Protein AF-0000000085142970 (afdb_homodimer)

Sequence (358 aa):
MVEEQNEDTRAVDLLNEDLTDVSPEEIRAAQAAVASQLETAEDRWRRAAADYDNLRKRTAREIQTVREQERQHTAKAFLPVVDGLDRALSFGVDLDEGVLGGMQAVRAQAADALRALGYPEIVIDGAEFDPQLHEAVSVVEDASVPPGSILAVTRSGFGTPERMLRPAAVVVARRPEEEMVEEQNEDTRAVDLLNEDLTDVSPEEIRAAQAAVASQLETAEDRWRRAAADYDNLRKRTAREIQTVREQERQHTAKAFLPVVDGLDRALSFGVDLDEGVLGGMQAVRAQAADALRALGYPEIVIDGAEFDPQLHEAVSVVEDASVPPGSILAVTRSGFGTPERMLRPAAVVVARRPEEE

Foldseek 3Di:
DVVVVVVLVVLVVVQVPDVPPPDPVRNVVSVVVVVVVVVVVVVVVVVVVVVVVVCVVVVVVVVVVVVLVVLLVVLLVCQVVLVVLVVVLVVCVPPDPVVNVVSVVVNVVNQVVLVVSAKHKDDQVFHFDDPLAEDEPEEDEDQVDDFRRFPDFPGIFIHDSVRGSGHTYTYTYHHPDDD/DVVVVVVLVVLVVVCVPDCPPPDPVRNVVSVVVVVVVVVVVVVVVVVVVVVVVVCVVVVVVVVVVVVLVVLLVVLLVCQVVLVVLVVVLVVCVPPDPVVNVVSVVVNVVNQVVLVVSAKHKDDQVFHFDDPLAEDEPEEDEDQVDDFRHFPDFPGIFIHDSVRGSGHTYTYTYHHPDDD

InterPro domains:
  IPR000740 GrpE nucleotide exchange factor [MF_01151] (3-174)
  IPR000740 GrpE nucleotide exchange factor [PF01025] (26-173)
  IPR000740 GrpE nucleotide exchange factor [PR00773] (46-62)
  IPR000740 GrpE nucleotide exchange factor [PR00773] (74-89)
  IPR000740 GrpE nucleotide exchange factor [PR00773] (126-141)
  IPR000740 GrpE nucleotide exchange factor [PR00773] (153-172)
  IPR000740 GrpE nucleotide exchange factor [PS01071] (129-172)
  IPR000740 GrpE nucleotide exchange factor [PTHR21237] (20-177)
  IPR000740 GrpE nucleotide exchange factor [cd00446] (39-172)
  IPR009012 GrpE nucleotide exchange factor, head [G3DSA:2.30.22.10] (118-174)
  IPR009012 GrpE nucleotide exchange factor, head [SSF51064] (126-175)
  IPR013805 GrpE nucleotide exchange factor, coiled-coil [G3DSA:3.90.20.20] (2-116)
  IPR013805 GrpE nucleotide exchange factor, coiled-coil [SSF58014] (26-118)

Solvent-accessible surface area (backbone atoms only — not comparable to full-atom values): 19282 Å² total; per-residue (Å²): 116,69,66,68,54,54,59,55,51,45,55,55,49,58,64,67,44,80,59,82,85,53,51,73,66,56,54,48,52,46,38,52,51,43,48,52,50,32,53,52,36,45,51,51,29,52,49,45,49,49,53,38,53,50,46,52,56,49,48,57,53,47,44,54,51,42,34,52,49,30,35,51,54,48,53,56,51,46,46,62,31,54,50,41,46,51,55,53,58,71,59,37,89,80,44,56,68,67,57,46,51,51,51,50,50,30,50,49,44,46,46,48,33,36,32,77,75,59,25,35,66,57,82,56,86,84,30,65,70,40,80,75,51,38,38,78,78,43,76,44,75,32,82,89,50,63,64,41,28,45,77,43,77,80,36,87,15,27,26,43,82,90,44,67,75,40,56,20,29,25,29,28,26,32,66,60,75,79,129,117,70,66,68,53,55,60,56,52,44,55,53,47,59,63,67,43,81,60,82,85,52,51,74,66,54,52,48,52,46,39,51,52,46,49,52,50,32,54,51,36,47,50,52,27,54,50,43,50,49,52,37,53,50,48,55,55,51,46,57,54,48,45,53,50,42,34,52,52,31,36,51,54,48,53,56,51,46,46,62,33,55,50,40,46,52,54,54,59,73,60,36,90,80,44,55,69,68,56,46,51,50,52,49,49,28,48,48,45,48,46,48,34,36,32,76,73,60,26,36,66,58,84,54,84,85,31,66,70,40,81,74,52,36,38,78,77,44,77,42,74,31,81,90,49,62,64,40,29,45,78,44,76,80,36,89,13,26,26,42,82,89,42,66,76,39,55,21,28,26,29,27,26,32,69,60,75,78,129

Radius of gyration: 36.27 Å; Cα contacts (8 Å, |Δi|>4): 468; chains: 2; bounding box: 83×102×65 Å

Structure (mmCIF, N/CA/C/O backbone):
data_AF-0000000085142970-model_v1
#
loop_
_entity.id
_entity.type
_enti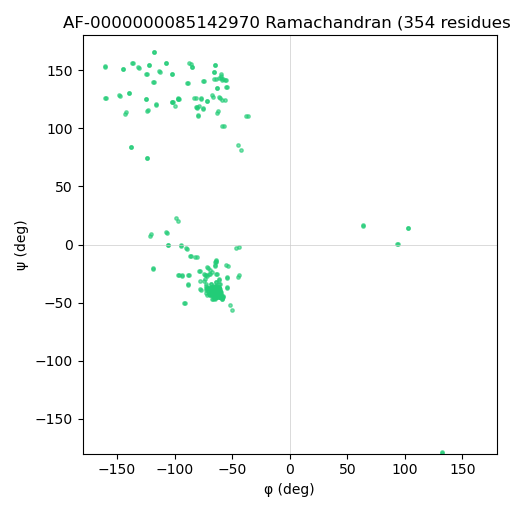ty.pdbx_description
1 polymer 'Protein GrpE'
#
loop_
_atom_site.group_PDB
_atom_site.id
_atom_site.type_symbol
_atom_site.label_atom_id
_atom_site.label_alt_id
_atom_site.label_comp_id
_atom_site.label_asym_id
_atom_site.label_entity_id
_atom_site.label_seq_id
_atom_site.pdbx_PDB_ins_code
_atom_site.Cartn_x
_atom_site.Cartn_y
_atom_site.Cartn_z
_atom_site.occupancy
_atom_site.B_iso_or_equiv
_atom_site.auth_seq_id
_atom_site.auth_comp_id
_atom_site.auth_asym_id
_atom_site.auth_atom_id
_atom_site.pdbx_PDB_model_num
ATOM 1 N N . MET A 1 1 ? 6.402 46.969 4.555 1 35.16 1 MET A N 1
ATOM 2 C CA . MET A 1 1 ? 6.566 46.188 5.781 1 35.16 1 MET A CA 1
ATOM 3 C C . MET A 1 1 ? 7.52 46.906 6.746 1 35.16 1 MET A C 1
ATOM 5 O O . MET A 1 1 ? 7.281 46.906 7.953 1 35.16 1 MET A O 1
ATOM 9 N N . VAL A 1 2 ? 8.477 47.406 6.152 1 46.09 2 VAL A N 1
ATOM 10 C CA . VAL A 1 2 ? 9.578 48.156 6.773 1 46.09 2 VAL A CA 1
ATOM 11 C C . VAL A 1 2 ? 9.078 49.5 7.266 1 46.09 2 VAL A C 1
ATOM 13 O O . VAL A 1 2 ? 9.461 49.969 8.352 1 46.09 2 VAL A O 1
ATOM 16 N N . GLU A 1 3 ? 8.188 50.062 6.465 1 41 3 GLU A N 1
ATOM 17 C CA . GLU A 1 3 ? 7.812 51.469 6.742 1 41 3 GLU A CA 1
ATOM 18 C C . GLU A 1 3 ? 6.844 51.531 7.918 1 41 3 GLU A C 1
ATOM 20 O O . GLU A 1 3 ? 6.871 52.5 8.68 1 41 3 GLU A O 1
ATOM 25 N N . GLU A 1 4 ? 5.902 50.531 7.941 1 40.47 4 GLU A N 1
ATOM 26 C CA . GLU A 1 4 ? 4.93 50.562 9.031 1 40.47 4 GLU A CA 1
ATOM 27 C C . GLU A 1 4 ? 5.598 50.281 10.375 1 40.47 4 GLU A C 1
ATOM 29 O O . GLU A 1 4 ? 5.047 50.594 11.43 1 40.47 4 GLU A O 1
ATOM 34 N N . GLN A 1 5 ? 6.754 49.594 10.383 1 41.56 5 GLN A N 1
ATOM 35 C CA . GLN A 1 5 ? 7.559 49.312 11.57 1 41.56 5 GLN A CA 1
ATOM 36 C C . GLN A 1 5 ? 8.086 50.625 12.188 1 41.56 5 GLN A C 1
ATOM 38 O O . GLN A 1 5 ? 8.258 50.719 13.406 1 41.56 5 GLN A O 1
ATOM 43 N N . ASN A 1 6 ? 8.43 51.594 11.312 1 42.91 6 ASN A N 1
ATOM 44 C CA . ASN A 1 6 ? 9.078 52.844 11.742 1 42.91 6 ASN A CA 1
ATOM 45 C C . ASN A 1 6 ? 8.117 53.75 12.508 1 42.91 6 ASN A C 1
ATOM 47 O O . ASN A 1 6 ? 8.516 54.406 13.461 1 42.91 6 ASN A O 1
ATOM 51 N N . GLU A 1 7 ? 6.898 53.781 12.016 1 43.88 7 GLU A N 1
ATOM 52 C CA . GLU A 1 7 ? 5.961 54.719 12.633 1 43.88 7 GLU A CA 1
ATOM 53 C C . GLU A 1 7 ? 5.531 54.25 14.016 1 43.88 7 GLU A C 1
ATOM 55 O O . GLU A 1 7 ? 5.211 55.031 14.891 1 43.88 7 GLU A O 1
ATOM 60 N N . ASP A 1 8 ? 5.562 52.906 14.281 1 45.62 8 ASP A N 1
ATOM 61 C CA . ASP A 1 8 ? 5.145 52.25 15.508 1 45.62 8 ASP A CA 1
ATOM 62 C C . ASP A 1 8 ? 6.129 52.5 16.641 1 45.62 8 ASP A C 1
ATOM 64 O O . ASP A 1 8 ? 5.723 52.688 17.797 1 45.62 8 ASP A O 1
ATOM 68 N N . THR A 1 9 ? 7.379 52.438 16.328 1 46.16 9 THR A N 1
ATOM 69 C CA . THR A 1 9 ? 8.406 52.781 17.312 1 46.16 9 THR A CA 1
ATOM 70 C C . THR A 1 9 ? 8.281 54.219 17.766 1 46.16 9 THR A C 1
ATOM 72 O O . THR A 1 9 ? 8.562 54.531 18.922 1 46.16 9 THR A O 1
ATOM 75 N N . ARG A 1 10 ? 7.938 54.969 16.812 1 48.81 10 ARG A N 1
ATOM 76 C CA . ARG A 1 10 ? 7.957 56.406 17.109 1 48.81 10 ARG A CA 1
ATOM 77 C C . ARG A 1 10 ? 6.926 56.781 18.172 1 48.81 10 ARG A C 1
ATOM 79 O O . ARG A 1 10 ? 7.199 57.594 19.062 1 48.81 10 ARG A O 1
ATOM 86 N N . ALA A 1 11 ? 5.703 56.219 18.094 1 44.84 11 ALA A N 1
ATOM 87 C CA . ALA A 1 11 ? 4.695 56.562 19.094 1 44.84 11 ALA A CA 1
ATOM 88 C C . ALA A 1 11 ? 5.141 56.156 20.5 1 44.84 11 ALA A C 1
ATOM 90 O O . ALA A 1 11 ? 4.938 56.875 21.469 1 44.84 11 ALA A O 1
ATOM 91 N N . VAL A 1 12 ? 5.809 54.938 20.594 1 50.53 12 VAL A N 1
ATOM 92 C CA . VAL A 1 12 ? 6.344 54.5 21.875 1 50.53 12 VAL A CA 1
ATOM 93 C C . VAL A 1 12 ? 7.441 55.469 22.328 1 50.53 12 VAL A C 1
ATOM 95 O O . VAL A 1 12 ? 7.555 55.75 23.531 1 50.53 12 VAL A O 1
ATOM 98 N N . ASP A 1 13 ? 8.336 55.844 21.391 1 48.66 13 ASP A N 1
ATOM 99 C CA . ASP A 1 13 ? 9.398 56.781 21.703 1 48.66 13 ASP A CA 1
ATOM 100 C C . ASP A 1 13 ? 8.812 58.094 22.203 1 48.66 13 ASP A C 1
ATOM 102 O O . ASP A 1 13 ? 9.367 58.719 23.109 1 48.66 13 ASP A O 1
ATOM 106 N N . LEU A 1 14 ? 7.824 58.625 21.594 1 47.31 14 LEU A N 1
ATOM 107 C CA . LEU A 1 14 ? 7.238 59.906 22.016 1 47.31 14 LEU A CA 1
ATOM 108 C C . LEU A 1 14 ? 6.703 59.781 23.438 1 47.31 14 LEU A C 1
ATOM 110 O O . LEU A 1 14 ? 6.723 60.781 24.188 1 47.31 14 LEU A O 1
ATOM 114 N N . LEU A 1 15 ? 6.203 58.594 23.75 1 47.97 15 LEU A N 1
ATOM 115 C CA . LEU A 1 15 ? 5.727 58.406 25.109 1 47.97 15 LEU A CA 1
ATOM 116 C C . LEU A 1 15 ? 6.883 58.406 26.109 1 47.97 15 LEU A C 1
ATOM 118 O O . LEU A 1 15 ? 6.684 58.656 27.297 1 47.97 15 LEU A O 1
ATOM 122 N N . ASN A 1 16 ? 8.023 57.875 25.656 1 46.91 16 ASN A N 1
ATOM 123 C CA . ASN A 1 16 ? 9.188 57.938 26.531 1 46.91 16 ASN A CA 1
ATOM 124 C C . ASN A 1 16 ? 9.773 59.344 26.594 1 46.91 16 ASN A C 1
ATOM 126 O O . ASN A 1 16 ? 10.719 59.594 27.344 1 46.91 16 ASN A O 1
ATOM 130 N N . GLU A 1 17 ? 9.562 60.156 25.578 1 45.53 17 GLU A N 1
ATOM 131 C CA . GLU A 1 17 ? 10.172 61.5 25.625 1 45.53 17 GLU A CA 1
ATOM 132 C C . GLU A 1 17 ? 9.672 62.281 26.844 1 45.53 17 GLU A C 1
ATOM 134 O O . GLU A 1 17 ? 8.602 62 27.375 1 45.53 17 GLU A O 1
ATOM 139 N N . ASP A 1 18 ? 10.562 63.125 27.453 1 45.66 18 ASP A N 1
ATOM 140 C CA . ASP A 1 18 ? 10.492 64.062 28.594 1 45.66 18 ASP A CA 1
ATOM 141 C C . ASP A 1 18 ? 9.188 64.875 28.578 1 45.66 18 ASP A C 1
ATOM 143 O O . ASP A 1 18 ? 8.938 65.625 27.641 1 45.66 18 ASP A O 1
ATOM 147 N N . LEU A 1 19 ? 8.125 64.312 29.047 1 48.47 19 LEU A N 1
ATOM 148 C CA . LEU A 1 19 ? 6.812 64.938 29.281 1 48.47 19 LEU A CA 1
ATOM 149 C C . LEU A 1 19 ? 6.945 66.312 29.938 1 48.47 19 LEU A C 1
ATOM 151 O O . LEU A 1 19 ? 5.949 66.875 30.359 1 48.47 19 LEU A O 1
ATOM 155 N N . THR A 1 20 ? 8.07 66.688 30.219 1 51.12 20 THR A N 1
ATOM 156 C CA . THR A 1 20 ? 7.988 67.938 30.875 1 51.12 20 THR A CA 1
ATOM 157 C C . THR A 1 20 ? 7.145 68.938 30.047 1 51.12 20 THR A C 1
ATOM 159 O O . THR A 1 20 ? 6.379 69.75 30.594 1 51.12 20 THR A O 1
ATOM 162 N N . ASP A 1 21 ? 7.477 69.125 28.703 1 57.31 21 ASP A N 1
ATOM 163 C CA . ASP A 1 21 ? 6.855 70.188 27.906 1 57.31 21 ASP A CA 1
ATOM 164 C C . ASP A 1 21 ? 5.707 69.625 27.062 1 57.31 21 ASP A C 1
ATOM 166 O O . ASP A 1 21 ? 5.379 70.188 26.016 1 57.31 21 ASP A O 1
ATOM 170 N N . VAL A 1 22 ? 5.164 68.5 27.484 1 61.97 22 VAL A N 1
ATOM 171 C CA . VAL A 1 22 ? 4.164 67.938 26.562 1 61.97 22 VAL A CA 1
ATOM 172 C C . VAL A 1 22 ? 2.764 68.25 27.094 1 61.97 22 VAL A C 1
ATOM 174 O O . VAL A 1 22 ? 2.498 68.125 28.281 1 61.97 22 VAL A O 1
ATOM 177 N N . SER A 1 23 ? 1.955 68.938 26.266 1 69.44 23 SER A N 1
ATOM 178 C CA . SER A 1 23 ? 0.593 69.375 26.609 1 69.44 23 SER A CA 1
ATOM 179 C C . SER A 1 23 ? -0.279 68.125 26.891 1 69.44 23 SER A C 1
ATOM 181 O O . SER A 1 23 ? 0.021 67 26.422 1 69.44 23 SER A O 1
ATOM 183 N N . PRO A 1 24 ? -1.174 68.25 27.859 1 69.5 24 PRO A N 1
ATOM 184 C CA . PRO A 1 24 ? -2.127 67.188 28.141 1 69.5 24 PRO A CA 1
ATOM 185 C C . PRO A 1 24 ? -2.764 66.625 26.875 1 69.5 24 PRO A C 1
ATOM 187 O O . PRO A 1 24 ? -3.016 65.438 26.797 1 69.5 24 PRO A O 1
ATOM 190 N N . GLU A 1 25 ? -2.816 67.5 25.906 1 72 25 GLU A N 1
ATOM 191 C CA . GLU A 1 25 ? -3.426 67.062 24.656 1 72 25 GLU A CA 1
ATOM 192 C C . GLU A 1 25 ? -2.512 66.125 23.906 1 72 25 GLU A C 1
ATOM 194 O O . GLU A 1 25 ? -2.979 65.125 23.328 1 72 25 GLU A O 1
ATOM 199 N N . GLU A 1 26 ? -1.301 66.25 24.031 1 70.25 26 GLU A N 1
ATOM 200 C CA . GLU A 1 26 ? -0.312 65.438 23.344 1 70.25 26 GLU A CA 1
ATOM 201 C C . GLU A 1 26 ? -0.183 64.062 24.016 1 70.25 26 GLU A C 1
ATOM 203 O O . GLU A 1 26 ? -0.014 63.062 23.344 1 70.25 26 GLU A O 1
ATOM 208 N N . ILE A 1 27 ? -0.395 64.062 25.234 1 68.5 27 ILE A N 1
ATOM 209 C CA . ILE A 1 27 ? -0.309 62.812 26 1 68.5 27 ILE A CA 1
ATOM 210 C C . ILE A 1 27 ? -1.508 61.906 25.672 1 68.5 27 ILE A C 1
ATOM 212 O O . ILE A 1 27 ? -1.354 60.719 25.453 1 68.5 27 ILE A O 1
ATOM 216 N N . ARG A 1 28 ? -2.643 62.656 25.531 1 71.94 28 ARG A N 1
ATOM 217 C CA . AR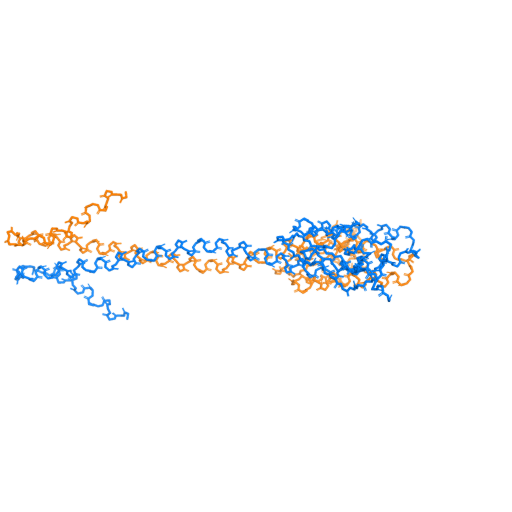G A 1 28 ? -3.863 61.906 25.219 1 71.94 28 ARG A CA 1
ATOM 218 C C . ARG A 1 28 ? -3.791 61.312 23.828 1 71.94 28 ARG A C 1
ATOM 220 O O . ARG A 1 28 ? -4.219 60.156 23.625 1 71.94 28 ARG A O 1
ATOM 227 N N . ALA A 1 29 ? -3.262 62 23 1 75.19 29 ALA A N 1
ATOM 228 C CA . ALA A 1 29 ? -3.123 61.531 21.625 1 75.19 29 ALA A CA 1
ATOM 229 C C . ALA A 1 29 ? -2.18 60.344 21.547 1 75.19 29 ALA A C 1
ATOM 231 O O . ALA A 1 29 ? -2.441 59.3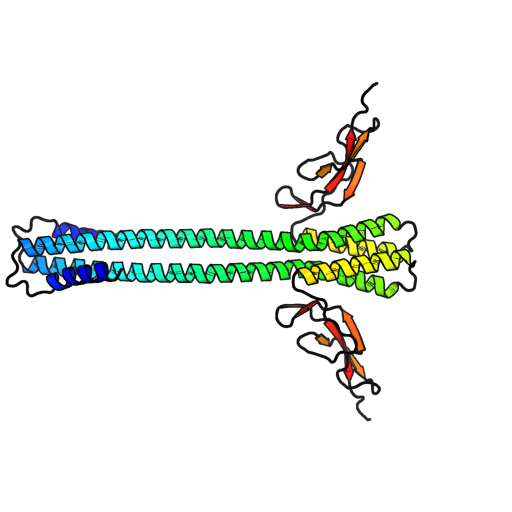75 20.828 1 75.19 29 ALA A O 1
ATOM 232 N N . ALA A 1 30 ? -1.164 60.406 22.359 1 70.38 30 ALA A N 1
ATOM 233 C CA . ALA A 1 30 ? -0.192 59.312 22.391 1 70.38 30 ALA A CA 1
ATOM 234 C C . ALA A 1 30 ? -0.802 58.062 23 1 70.38 30 ALA A C 1
ATOM 236 O O . ALA A 1 30 ? -0.569 56.969 22.516 1 70.38 30 ALA A O 1
ATOM 237 N N . GLN A 1 31 ? -1.604 58.312 23.969 1 71.31 31 GLN A N 1
ATOM 238 C CA . GLN A 1 31 ? -2.285 57.188 24.625 1 71.31 31 GLN A CA 1
ATOM 239 C C . GLN A 1 31 ? -3.258 56.5 23.672 1 71.31 31 GLN A C 1
ATOM 241 O O . GLN A 1 31 ? -3.318 55.281 23.625 1 71.31 31 GLN A O 1
ATOM 246 N N . ALA A 1 32 ? -3.965 57.312 22.984 1 75.88 32 ALA A N 1
ATOM 247 C CA . ALA A 1 32 ? -4.93 56.812 22.016 1 75.88 32 ALA A CA 1
ATOM 248 C C . ALA A 1 32 ? -4.227 56 20.922 1 75.88 32 ALA A C 1
ATOM 250 O O . ALA A 1 32 ? -4.711 54.969 20.484 1 75.88 32 ALA A O 1
ATOM 251 N N . ALA A 1 33 ? -3.119 56.469 20.531 1 75.38 33 ALA A N 1
ATOM 252 C CA . ALA A 1 33 ? -2.355 55.844 19.469 1 75.38 33 ALA A CA 1
ATOM 253 C C . ALA A 1 33 ? -1.831 54.469 19.922 1 75.38 33 ALA A C 1
ATOM 255 O O . ALA A 1 33 ? -1.929 53.5 19.188 1 75.38 33 ALA A O 1
ATOM 256 N N . VAL A 1 34 ? -1.392 54.438 21.125 1 72.56 34 VAL A N 1
ATOM 257 C CA . VAL A 1 34 ? -0.833 53.188 21.641 1 72.56 34 VAL A CA 1
ATOM 258 C C . VAL A 1 34 ? -1.953 52.156 21.875 1 72.56 34 VAL A C 1
ATOM 260 O O . VAL A 1 34 ? -1.783 50.969 21.609 1 72.56 34 VAL A O 1
ATOM 263 N N . ALA A 1 35 ? -3.074 52.688 22.328 1 73.31 35 ALA A N 1
ATOM 264 C CA . ALA A 1 35 ? -4.234 51.812 22.547 1 73.31 35 ALA A CA 1
ATOM 265 C C . ALA A 1 35 ? -4.691 51.156 21.234 1 73.31 35 ALA A C 1
ATOM 267 O O . ALA A 1 35 ? -5.012 49.969 21.219 1 73.31 35 ALA A O 1
ATOM 268 N N . SER A 1 36 ? -4.684 51.938 20.188 1 79.06 36 SER A N 1
ATOM 269 C CA . SER A 1 36 ? -5.066 51.438 18.859 1 79.06 36 SER A CA 1
ATOM 270 C C . SER A 1 36 ? -4.074 50.406 18.359 1 79.06 36 SER A C 1
ATOM 272 O O . SER A 1 36 ? -4.477 49.375 17.812 1 79.06 36 SER A O 1
ATOM 274 N N . GLN A 1 37 ? -2.852 50.656 18.625 1 74.94 37 GLN A N 1
ATOM 275 C CA . GLN A 1 37 ? -1.816 49.719 18.219 1 74.94 37 GLN A CA 1
ATOM 276 C C . GLN A 1 37 ? -1.945 48.406 18.984 1 74.94 37 GLN A C 1
ATOM 278 O O . GLN A 1 37 ? -1.759 47.312 18.406 1 74.94 37 GLN A O 1
ATOM 283 N N . LEU A 1 38 ? -2.289 48.469 20.219 1 74.19 38 LEU A N 1
ATOM 284 C CA . LEU A 1 38 ? -2.488 47.312 21.047 1 74.19 38 LEU A CA 1
ATOM 285 C C . LEU A 1 38 ? -3.664 46.469 20.547 1 74.19 38 LEU A C 1
ATOM 287 O O . LEU A 1 38 ? -3.568 45.25 20.453 1 74.19 38 LEU A O 1
ATOM 291 N N . GLU A 1 39 ? -4.754 47.156 20.219 1 79.38 39 GLU A N 1
ATOM 292 C CA . GLU A 1 39 ? -5.938 46.469 19.703 1 79.38 39 GLU A CA 1
ATOM 293 C C . GLU A 1 39 ? -5.629 45.75 18.406 1 79.38 39 GLU A C 1
ATOM 295 O O . GLU A 1 39 ? -6.031 44.594 18.219 1 79.38 39 GLU A O 1
ATOM 300 N N . THR A 1 40 ? -4.836 46.406 17.547 1 80.06 40 THR A N 1
ATOM 301 C CA . THR A 1 40 ? -4.461 45.812 16.266 1 80.06 40 THR A CA 1
ATOM 302 C C . THR A 1 40 ? -3.564 44.594 16.469 1 80.06 40 THR A C 1
ATOM 304 O O . THR A 1 40 ? -3.758 43.562 15.82 1 80.06 40 THR A O 1
ATOM 307 N N . ALA A 1 41 ? -2.629 44.688 17.422 1 73.56 41 ALA A N 1
ATOM 308 C CA . ALA A 1 41 ? -1.702 43.594 17.703 1 73.56 41 ALA A CA 1
ATOM 309 C C . ALA A 1 41 ? -2.434 42.406 18.297 1 73.56 41 ALA A C 1
ATOM 311 O O . ALA A 1 41 ? -2.145 41.25 17.938 1 73.56 41 ALA A O 1
ATOM 312 N N . GLU A 1 42 ? -3.436 42.719 19.125 1 76.44 42 GLU A N 1
ATOM 313 C CA . GLU A 1 42 ? -4.219 41.656 19.75 1 76.44 42 GLU A CA 1
ATOM 314 C C . GLU A 1 42 ? -5.086 40.938 18.719 1 76.44 42 GLU A C 1
ATOM 316 O O . GLU A 1 42 ? -5.219 39.688 18.766 1 76.44 42 GLU A O 1
ATOM 321 N N . ASP A 1 43 ? -5.621 41.688 17.828 1 83.44 43 ASP A N 1
ATOM 322 C CA . ASP A 1 43 ? -6.43 41.094 16.75 1 83.44 43 ASP A CA 1
ATOM 323 C C . ASP A 1 43 ? -5.59 40.219 15.852 1 83.44 43 ASP A C 1
ATOM 325 O O . ASP A 1 43 ? -6.012 39.094 15.484 1 83.44 43 ASP A O 1
ATOM 329 N N . ARG A 1 44 ? -4.441 40.688 15.531 1 74.5 44 ARG A N 1
ATOM 330 C CA . ARG A 1 44 ? -3.533 39.906 14.695 1 74.5 44 ARG A CA 1
ATOM 331 C C . ARG A 1 44 ? -3.137 38.625 15.383 1 74.5 44 ARG A C 1
ATOM 333 O O . ARG A 1 44 ? -3.098 37.562 14.75 1 74.5 44 ARG A O 1
ATOM 340 N N . TRP A 1 45 ? -2.945 38.688 16.688 1 72.62 45 TRP A N 1
ATOM 341 C CA . TRP A 1 45 ? -2.572 37.531 17.469 1 72.62 45 TRP A CA 1
ATOM 342 C C . TRP A 1 45 ? -3.709 36.5 17.516 1 72.62 45 TRP A C 1
ATOM 344 O O . TRP A 1 45 ? -3.488 35.312 17.297 1 72.62 45 TRP A O 1
ATOM 354 N N . ARG A 1 46 ? -4.879 37.031 17.781 1 78.25 46 ARG A N 1
ATOM 355 C CA . ARG A 1 46 ? -6.031 36.125 17.844 1 78.25 46 ARG A CA 1
ATOM 356 C C . ARG A 1 46 ? -6.25 35.406 16.516 1 78.25 46 ARG A C 1
ATOM 358 O O . ARG A 1 46 ? -6.508 34.219 16.5 1 78.25 46 ARG A O 1
ATOM 365 N N . ARG A 1 47 ? -6.086 36.156 15.484 1 81.31 47 ARG A N 1
ATOM 366 C CA . ARG A 1 47 ? -6.266 35.562 14.172 1 81.31 47 ARG A CA 1
ATOM 367 C C . ARG A 1 47 ? -5.18 34.531 13.883 1 81.31 47 ARG A C 1
ATOM 369 O O . ARG A 1 47 ? -5.469 33.438 13.406 1 81.31 47 ARG A O 1
ATOM 376 N N . ALA A 1 48 ? -3.943 34.844 14.188 1 75.38 48 ALA A N 1
ATOM 377 C CA . ALA A 1 48 ? -2.834 33.906 13.977 1 75.38 48 ALA A CA 1
ATOM 378 C C . ALA A 1 48 ? -3.01 32.656 14.812 1 75.38 48 ALA A C 1
ATOM 380 O O . ALA A 1 48 ? -2.729 31.547 14.344 1 75.38 48 ALA A O 1
ATOM 381 N N . ALA A 1 49 ? -3.512 32.812 16.031 1 76.25 49 ALA A N 1
ATOM 382 C CA . ALA A 1 49 ? -3.75 31.672 16.922 1 76.25 49 ALA A CA 1
ATOM 383 C C . ALA A 1 49 ? -4.859 30.781 16.375 1 76.25 49 ALA A C 1
ATOM 385 O O . ALA A 1 49 ? -4.75 29.547 16.438 1 76.25 49 ALA A O 1
ATOM 386 N N . ALA A 1 50 ? -5.875 31.484 15.875 1 81.88 50 ALA A N 1
ATOM 387 C CA . ALA A 1 50 ? -6.973 30.734 15.266 1 81.88 50 ALA A CA 1
ATOM 388 C C . ALA A 1 50 ? -6.5 29.969 14.031 1 81.88 50 ALA A C 1
ATOM 390 O O . ALA A 1 50 ? -6.852 28.812 13.836 1 81.88 50 ALA A O 1
ATOM 391 N N . ASP A 1 51 ? -5.742 30.594 13.234 1 80.62 51 ASP A N 1
ATOM 392 C CA . ASP A 1 51 ? -5.195 29.969 12.031 1 80.62 51 ASP A CA 1
ATOM 393 C C . ASP A 1 51 ? -4.309 28.781 12.391 1 80.62 51 ASP A C 1
ATOM 395 O O . ASP A 1 51 ? -4.348 27.75 11.711 1 80.62 51 ASP A O 1
ATOM 399 N N . TYR A 1 52 ? -3.582 28.922 13.453 1 78.62 52 TYR A N 1
ATOM 400 C CA . TYR A 1 52 ? -2.721 27.844 13.938 1 78.62 52 TYR A CA 1
ATOM 401 C C . TYR A 1 52 ? -3.547 26.641 14.383 1 78.62 52 TYR A C 1
ATOM 403 O O . TYR A 1 52 ? -3.262 25.5 13.992 1 78.62 52 TYR A O 1
ATOM 411 N N . ASP A 1 53 ? -4.559 26.891 15.125 1 80.75 53 ASP A N 1
ATOM 412 C CA . ASP A 1 53 ? -5.418 25.812 15.609 1 80.75 53 ASP A CA 1
ATOM 413 C C . ASP A 1 53 ? -6.133 25.125 14.453 1 80.75 53 ASP A C 1
ATOM 415 O O . ASP A 1 53 ? -6.227 23.891 14.414 1 80.75 53 ASP A O 1
ATOM 419 N N . ASN A 1 54 ? -6.555 25.969 13.547 1 83.88 54 ASN A N 1
ATOM 420 C CA . ASN A 1 54 ? -7.207 25.422 12.359 1 83.88 54 ASN A CA 1
ATOM 421 C C . ASN A 1 54 ? -6.246 24.578 11.531 1 83.88 54 ASN A C 1
ATOM 423 O O . ASN A 1 54 ? -6.625 23.516 11.039 1 83.88 54 ASN A O 1
ATOM 427 N N . LEU A 1 55 ? -5.066 25 11.477 1 81.56 55 LEU A N 1
ATOM 428 C CA . LEU A 1 55 ? -4.051 24.266 10.727 1 81.56 55 LEU A CA 1
ATOM 429 C C . LEU A 1 55 ? -3.74 22.938 11.406 1 81.56 55 LEU A C 1
ATOM 431 O O . LEU A 1 55 ? -3.594 21.906 10.734 1 81.56 55 LEU A O 1
ATOM 435 N N . ARG A 1 56 ? -3.664 22.969 12.664 1 80.12 56 ARG A N 1
ATOM 436 C CA . ARG A 1 56 ? -3.395 21.766 13.43 1 80.12 56 ARG A CA 1
ATOM 437 C C . ARG A 1 56 ? -4.492 20.719 13.211 1 80.12 56 ARG A C 1
ATOM 439 O O . ARG A 1 56 ? -4.203 19.547 12.945 1 80.12 56 ARG A O 1
ATOM 446 N N . LYS A 1 57 ? -5.695 21.141 13.25 1 83.81 57 LYS A N 1
ATOM 447 C CA . LYS A 1 57 ? -6.828 20.234 13.055 1 83.81 57 LYS A CA 1
ATOM 448 C C . LYS A 1 57 ? -6.879 19.719 11.617 1 83.81 57 LYS A C 1
ATOM 450 O O . LYS A 1 57 ? -7.105 18.531 11.383 1 83.81 57 LYS A O 1
ATOM 455 N N . ARG A 1 58 ? -6.66 20.578 10.75 1 86.88 58 ARG A N 1
ATOM 456 C CA . ARG A 1 58 ? -6.672 20.219 9.344 1 86.88 58 ARG A CA 1
ATOM 457 C C . ARG A 1 58 ? -5.531 19.25 9.016 1 86.88 58 ARG A C 1
ATOM 459 O O . ARG A 1 58 ? -5.707 18.312 8.242 1 86.88 58 ARG A O 1
ATOM 466 N N . THR A 1 59 ? -4.41 19.453 9.656 1 85.81 59 THR A N 1
ATOM 467 C CA . THR A 1 59 ? -3.238 18.625 9.43 1 85.81 59 THR A CA 1
ATOM 468 C C . THR A 1 59 ? -3.498 17.188 9.891 1 85.81 59 THR A C 1
ATOM 470 O O . THR A 1 59 ? -3.148 16.234 9.188 1 85.81 59 THR A O 1
ATOM 473 N N . ALA A 1 60 ? -4.113 17.047 11.023 1 84.69 60 ALA A N 1
ATOM 474 C CA . ALA A 1 60 ? -4.426 15.711 11.531 1 84.69 60 ALA A CA 1
ATOM 475 C C . ALA A 1 60 ? -5.324 14.953 10.555 1 84.69 60 ALA A C 1
ATOM 477 O O . ALA A 1 60 ? -5.098 13.773 10.281 1 84.69 60 ALA A O 1
ATOM 478 N N . ARG A 1 61 ? -6.297 15.578 10.023 1 89.94 61 ARG A N 1
ATOM 479 C CA . ARG A 1 61 ? -7.199 14.961 9.055 1 89.94 61 ARG A CA 1
ATOM 480 C C . ARG A 1 61 ? -6.477 14.656 7.746 1 89.94 61 ARG A C 1
ATOM 482 O O . ARG A 1 61 ? -6.703 13.609 7.133 1 89.94 61 ARG A O 1
ATOM 489 N N . GLU A 1 62 ? -5.664 15.516 7.41 1 91 62 GLU A N 1
ATOM 490 C CA . GLU A 1 62 ? -4.914 15.352 6.164 1 91 62 GLU A CA 1
ATOM 491 C C . GLU A 1 62 ? -3.975 14.148 6.242 1 91 62 GLU A C 1
ATOM 493 O O . GLU A 1 62 ? -3.83 13.406 5.266 1 91 62 GLU A O 1
ATOM 498 N N . ILE A 1 63 ? -3.41 13.969 7.418 1 92.12 63 ILE A N 1
ATOM 499 C CA . ILE A 1 63 ? -2.504 12.836 7.613 1 92.12 63 ILE A CA 1
ATOM 500 C C . ILE A 1 63 ? -3.268 11.531 7.449 1 92.12 63 ILE A C 1
ATOM 502 O O . ILE A 1 63 ? -2.799 10.609 6.77 1 92.12 63 ILE A O 1
ATOM 506 N N . GLN A 1 64 ? -4.41 11.461 7.973 1 93.69 64 GLN A N 1
ATOM 507 C CA . GLN A 1 64 ? -5.227 10.258 7.855 1 93.69 64 GLN A CA 1
ATOM 508 C C . GLN A 1 64 ? -5.656 10.023 6.41 1 93.69 64 GLN A C 1
ATOM 510 O O . GLN A 1 64 ? -5.633 8.891 5.93 1 93.69 64 GLN A O 1
ATOM 515 N N . THR A 1 65 ? -6.016 11.078 5.801 1 95.31 65 THR A N 1
ATOM 516 C CA . THR A 1 65 ? -6.426 10.992 4.402 1 95.31 65 THR A CA 1
ATOM 517 C C . THR A 1 65 ? -5.277 10.492 3.527 1 95.31 65 THR A C 1
ATOM 519 O O . THR A 1 65 ? -5.469 9.625 2.678 1 95.31 65 THR A O 1
ATOM 522 N N . VAL A 1 66 ? -4.125 10.961 3.76 1 95.69 66 VAL A N 1
ATOM 523 C CA . VAL A 1 66 ? -2.941 10.57 2.998 1 95.69 66 VAL A CA 1
ATOM 524 C C . VAL A 1 66 ? -2.631 9.094 3.24 1 95.69 66 VAL A C 1
ATOM 526 O O . VAL A 1 66 ? -2.324 8.359 2.303 1 95.69 66 VAL A O 1
ATOM 529 N N . ARG A 1 67 ? -2.748 8.688 4.496 1 96.62 67 ARG A N 1
ATOM 530 C CA . ARG A 1 67 ? -2.514 7.289 4.852 1 96.62 67 ARG A CA 1
ATOM 531 C C . ARG A 1 67 ? -3.463 6.367 4.09 1 96.62 67 ARG A C 1
ATOM 533 O O . ARG A 1 67 ? -3.029 5.379 3.492 1 96.62 67 ARG A O 1
ATOM 540 N N . GLU A 1 68 ? -4.656 6.691 4.043 1 96.88 68 GLU A N 1
ATOM 541 C CA . GLU A 1 68 ? -5.676 5.875 3.391 1 96.88 68 GLU A CA 1
ATOM 542 C C . GLU A 1 68 ? -5.496 5.871 1.876 1 96.88 68 GLU A C 1
ATOM 544 O O . GLU A 1 68 ? -5.629 4.828 1.231 1 96.88 68 GLU A O 1
ATOM 549 N N . GLN A 1 69 ? -5.207 7.031 1.353 1 97.44 69 GLN A N 1
ATOM 550 C CA . GLN A 1 69 ? -4.996 7.145 -0.087 1 97.44 69 GLN A CA 1
ATOM 551 C C . GLN A 1 69 ? -3.787 6.328 -0.534 1 97.44 69 GLN A C 1
ATOM 553 O O . GLN A 1 69 ? -3.836 5.648 -1.56 1 97.44 69 GLN A O 1
ATOM 558 N N . GLU A 1 70 ? -2.711 6.414 0.24 1 98.12 70 GLU A N 1
ATOM 559 C CA . GLU A 1 70 ? -1.514 5.656 -0.115 1 98.12 70 GLU A CA 1
ATOM 560 C C . GLU A 1 70 ? -1.747 4.156 0.027 1 98.12 70 GLU A C 1
ATOM 562 O O . GLU A 1 70 ? -1.269 3.367 -0.791 1 98.12 70 GLU A O 1
ATOM 567 N N . ARG A 1 71 ? -2.494 3.76 1.061 1 98.31 71 ARG A N 1
ATOM 568 C CA . ARG A 1 71 ? -2.855 2.355 1.236 1 98.31 71 ARG A CA 1
ATOM 569 C C . ARG A 1 71 ? -3.631 1.835 0.031 1 98.31 71 ARG A C 1
ATOM 571 O O . ARG A 1 71 ? -3.332 0.758 -0.489 1 98.31 71 ARG A O 1
ATOM 578 N N . GLN A 1 72 ? -4.547 2.643 -0.354 1 98.31 72 GLN A N 1
ATOM 579 C CA . GLN A 1 72 ? -5.355 2.266 -1.508 1 98.31 72 GLN A CA 1
ATOM 580 C C . GLN A 1 72 ? -4.508 2.195 -2.775 1 98.31 72 GLN A C 1
ATOM 582 O O . GLN A 1 72 ? -4.625 1.247 -3.555 1 98.31 72 GLN A O 1
ATOM 587 N N . HIS A 1 73 ? -3.682 3.174 -2.957 1 98 73 HIS A N 1
ATOM 588 C CA . HIS A 1 73 ? -2.801 3.227 -4.117 1 98 73 HIS A CA 1
ATOM 589 C C . HIS A 1 73 ? -1.896 2.002 -4.18 1 98 73 HIS A C 1
ATOM 591 O O . HIS A 1 73 ? -1.797 1.348 -5.219 1 98 73 HIS A O 1
ATOM 597 N N . THR A 1 74 ? -1.297 1.652 -3.076 1 98.5 74 THR A N 1
ATOM 598 C CA . THR A 1 74 ? -0.364 0.534 -2.994 1 98.5 74 THR A CA 1
ATOM 599 C C . THR A 1 74 ? -1.095 -0.794 -3.166 1 98.5 74 THR A C 1
ATOM 601 O O . THR A 1 74 ? -0.632 -1.674 -3.895 1 98.5 74 THR A O 1
ATOM 604 N N . ALA A 1 75 ? -2.236 -0.922 -2.514 1 98.5 75 ALA A N 1
ATOM 605 C CA . ALA A 1 75 ? -3.033 -2.141 -2.635 1 98.5 75 ALA A CA 1
ATOM 606 C C . ALA A 1 75 ? -3.469 -2.371 -4.078 1 98.5 75 ALA A C 1
ATOM 608 O O . ALA A 1 75 ? -3.426 -3.5 -4.574 1 98.5 75 ALA A O 1
ATOM 609 N N . LYS A 1 76 ? -3.818 -1.308 -4.801 1 98.19 76 LYS A N 1
ATOM 610 C CA . LYS A 1 76 ? -4.277 -1.392 -6.184 1 98.19 76 LYS A CA 1
ATOM 611 C C . LYS A 1 76 ? -3.178 -1.919 -7.098 1 98.19 76 LYS A C 1
ATOM 613 O O . LYS A 1 76 ? -3.455 -2.619 -8.07 1 98.19 76 LYS A O 1
ATOM 618 N N . ALA A 1 77 ? -2.002 -1.616 -6.777 1 97.69 77 ALA A N 1
ATOM 619 C CA . ALA A 1 77 ? -0.858 -2.023 -7.586 1 97.69 77 ALA A CA 1
ATOM 620 C C . ALA A 1 77 ? -0.711 -3.543 -7.602 1 97.69 77 ALA A C 1
ATOM 622 O O . ALA A 1 77 ? -0.065 -4.102 -8.492 1 97.69 77 ALA A O 1
ATOM 623 N N . PHE A 1 78 ? -1.424 -4.273 -6.645 1 97.75 78 PHE A N 1
ATOM 624 C CA . PHE A 1 78 ? -1.247 -5.719 -6.547 1 97.75 78 PHE A CA 1
ATOM 625 C C . PHE A 1 78 ? -2.451 -6.453 -7.121 1 97.75 78 PHE A C 1
ATOM 627 O O . PHE A 1 78 ? -2.451 -7.68 -7.211 1 97.75 78 PHE A O 1
ATOM 634 N N . LEU A 1 79 ? -3.412 -5.688 -7.586 1 98.06 79 LEU A N 1
ATOM 635 C CA . LEU A 1 79 ? -4.625 -6.316 -8.102 1 98.06 79 LEU A CA 1
ATOM 636 C C . LEU A 1 79 ? -4.316 -7.16 -9.328 1 98.06 79 LEU A C 1
ATOM 638 O O . LEU A 1 79 ? -4.871 -8.25 -9.5 1 98.06 79 LEU A O 1
ATOM 642 N N . PRO A 1 80 ? -3.387 -6.73 -10.156 1 96.88 80 PRO A N 1
ATOM 643 C CA . PRO A 1 80 ? -3.055 -7.578 -11.305 1 96.88 80 PRO A CA 1
ATOM 644 C C . PRO A 1 80 ? -2.506 -8.945 -10.891 1 96.88 80 PRO A C 1
ATOM 646 O O . PRO A 1 80 ? -2.711 -9.938 -11.594 1 96.88 80 PRO A O 1
ATOM 649 N N . VAL A 1 81 ? -1.863 -9.031 -9.781 1 96.69 81 VAL A N 1
ATOM 650 C CA . VAL A 1 81 ? -1.351 -10.297 -9.266 1 96.69 81 VAL A CA 1
ATOM 651 C C . VAL A 1 81 ? -2.514 -11.219 -8.906 1 96.69 81 VAL A C 1
ATOM 653 O O . VAL A 1 81 ? -2.52 -12.391 -9.273 1 96.69 81 VAL A O 1
ATOM 656 N N . VAL A 1 82 ? -3.49 -10.68 -8.227 1 96.88 82 VAL A N 1
ATOM 657 C CA . VAL A 1 82 ? -4.68 -11.438 -7.867 1 96.88 82 VAL A CA 1
ATOM 658 C C . VAL A 1 82 ? -5.398 -11.914 -9.133 1 96.88 82 VAL A C 1
ATOM 660 O O . VAL A 1 82 ? -5.777 -13.078 -9.242 1 96.88 82 VAL A O 1
ATOM 663 N N . ASP A 1 83 ? -5.461 -11.008 -10.07 1 96.38 83 ASP A N 1
ATOM 664 C CA . ASP A 1 83 ? -6.117 -11.344 -11.328 1 96.38 83 ASP A CA 1
ATOM 665 C C . ASP A 1 83 ? -5.375 -12.461 -12.055 1 96.38 83 ASP A C 1
ATOM 667 O O . ASP A 1 83 ? -5.996 -13.359 -12.633 1 96.38 83 ASP A O 1
ATOM 671 N N . GLY A 1 84 ? -4.07 -12.312 -12.039 1 94.06 84 GLY A N 1
ATOM 672 C CA . GLY A 1 84 ? -3.26 -13.352 -12.648 1 94.06 84 GLY A CA 1
ATOM 673 C C . GLY A 1 84 ? -3.436 -14.711 -11.984 1 94.06 84 GLY A C 1
ATOM 674 O O . GLY A 1 84 ? -3.52 -15.734 -12.664 1 94.06 84 GLY A O 1
ATOM 675 N N . LEU A 1 85 ? -3.541 -14.766 -10.688 1 93.62 85 LEU A N 1
ATOM 676 C CA . LEU A 1 85 ? -3.758 -16 -9.938 1 93.62 85 LEU A CA 1
ATOM 677 C C . LEU A 1 85 ? -5.141 -16.578 -10.234 1 93.62 85 LEU A C 1
ATOM 679 O O . LEU A 1 85 ? -5.285 -17.781 -10.438 1 93.62 85 LEU A O 1
ATOM 683 N N . ASP A 1 86 ? -6.094 -15.711 -10.297 1 93.69 86 ASP A N 1
ATOM 684 C CA . ASP A 1 86 ? -7.445 -16.141 -10.633 1 93.69 86 ASP A CA 1
ATOM 685 C C . ASP A 1 86 ? -7.496 -16.781 -12.016 1 93.69 86 ASP A C 1
ATOM 687 O O . ASP A 1 86 ? -8.117 -17.828 -12.203 1 93.69 86 ASP A O 1
ATOM 691 N N . ARG A 1 87 ? -6.836 -16.141 -12.93 1 91.31 87 ARG A N 1
ATOM 692 C CA . ARG A 1 87 ? -6.789 -16.672 -14.297 1 91.31 87 ARG A CA 1
ATOM 693 C C . ARG A 1 87 ? -6.105 -18.031 -14.328 1 91.31 87 ARG A C 1
ATOM 695 O O . ARG A 1 87 ? -6.598 -18.969 -14.969 1 91.31 87 ARG A O 1
ATOM 702 N N . ALA A 1 88 ? -5.062 -18.156 -13.656 1 86.69 88 ALA A N 1
ATOM 703 C CA . ALA A 1 88 ? -4.328 -19.422 -13.609 1 86.69 88 ALA A CA 1
ATOM 704 C C . ALA A 1 88 ? -5.18 -20.516 -12.992 1 86.69 88 ALA A C 1
ATOM 706 O O . ALA A 1 88 ? -5.207 -21.641 -13.492 1 86.69 88 ALA A O 1
ATOM 707 N N . LEU A 1 89 ? -5.891 -20.219 -11.945 1 88.62 89 LEU A N 1
ATOM 708 C CA . LEU A 1 89 ? -6.695 -21.188 -11.219 1 88.62 89 LEU A CA 1
ATOM 709 C C . LEU A 1 89 ? -7.898 -21.625 -12.047 1 88.62 89 LEU A C 1
ATOM 711 O O . LEU A 1 89 ? -8.398 -22.734 -11.883 1 88.62 89 LEU A O 1
ATOM 715 N N . SER A 1 90 ? -8.281 -20.766 -12.922 1 86.31 90 SER A N 1
ATOM 716 C CA . SER A 1 90 ? -9.422 -21.094 -13.766 1 86.31 90 SER A CA 1
ATOM 717 C C . SER A 1 90 ? -9.078 -22.172 -14.781 1 86.31 90 SER A C 1
ATOM 719 O O . SER A 1 90 ? -9.961 -22.859 -15.289 1 86.31 90 SER A O 1
ATOM 721 N N . PHE A 1 91 ? -7.75 -22.375 -15.062 1 76.94 91 PHE A N 1
ATOM 722 C CA . PHE A 1 91 ? -7.297 -23.406 -15.992 1 76.94 91 PHE A CA 1
ATOM 723 C C . PHE A 1 91 ? -6.945 -24.688 -15.25 1 76.94 91 PHE A C 1
ATOM 725 O O . PHE A 1 91 ? -6.496 -25.656 -15.859 1 76.94 91 PHE A O 1
ATOM 732 N N . GLY A 1 92 ? -7.031 -24.844 -13.93 1 70.56 92 GLY A N 1
ATOM 733 C CA . GLY A 1 92 ? -6.488 -25.844 -13.023 1 70.56 92 GLY A CA 1
ATOM 734 C C . GLY A 1 92 ? -7.027 -27.234 -1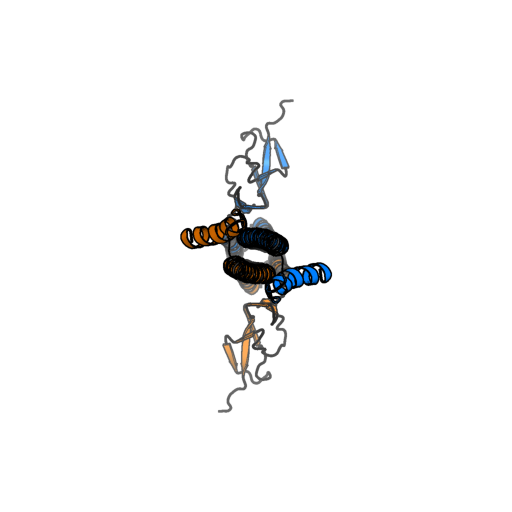3.273 1 70.56 92 GLY A C 1
ATOM 735 O O . GLY A 1 92 ? -6.523 -28.203 -12.711 1 70.56 92 GLY A O 1
ATOM 736 N N . VAL A 1 93 ? -8.062 -27.469 -14.016 1 62.97 93 VAL A N 1
ATOM 737 C CA . VAL A 1 93 ? -8.531 -28.844 -14.227 1 62.97 93 VAL A CA 1
ATOM 738 C C . VAL A 1 93 ? -7.387 -29.703 -14.766 1 62.97 93 VAL A C 1
ATOM 740 O O . VAL A 1 93 ? -7.277 -30.875 -14.422 1 62.97 93 VAL A O 1
ATOM 743 N N . ASP A 1 94 ? -6.344 -29.109 -15.289 1 65.69 94 ASP A N 1
ATOM 744 C CA . ASP A 1 94 ? -5.258 -29.859 -15.914 1 65.69 94 ASP A CA 1
ATOM 745 C C . ASP A 1 94 ? -4.008 -29.844 -15.039 1 65.69 94 ASP A C 1
ATOM 747 O O . ASP A 1 94 ? -2.988 -30.453 -15.391 1 65.69 94 ASP A O 1
ATOM 751 N N . LEU A 1 95 ? -4.25 -29.344 -13.805 1 72.75 95 LEU A N 1
ATOM 752 C CA . LEU A 1 95 ? -3.082 -29.203 -12.938 1 72.75 95 LEU A CA 1
ATOM 753 C C . LEU A 1 95 ? -3.023 -30.328 -11.914 1 72.75 95 LEU A C 1
ATOM 755 O O . LEU A 1 95 ? -4.055 -30.891 -11.539 1 72.75 95 LEU A O 1
ATOM 759 N N . ASP A 1 96 ? -1.786 -30.703 -11.594 1 76.25 96 ASP A N 1
ATOM 760 C CA . ASP A 1 96 ? -1.587 -31.609 -10.469 1 76.25 96 ASP A CA 1
ATOM 761 C C . ASP A 1 96 ? -2.207 -31.047 -9.195 1 76.25 96 ASP A C 1
ATOM 763 O O . ASP A 1 96 ? -2.168 -29.828 -8.961 1 76.25 96 ASP A O 1
ATOM 767 N N . GLU A 1 97 ? -2.775 -31.875 -8.438 1 78.19 97 GLU A N 1
ATOM 768 C CA . GLU A 1 97 ? -3.486 -31.484 -7.219 1 78.19 97 GLU A CA 1
ATOM 769 C C . GLU A 1 97 ? -2.594 -30.672 -6.293 1 78.19 97 GLU A C 1
ATOM 771 O O . GLU A 1 97 ? -3.061 -29.734 -5.648 1 78.19 97 GLU A O 1
ATOM 776 N N . GLY A 1 98 ? -1.312 -31.031 -6.246 1 78.38 98 GLY A N 1
ATOM 777 C CA . GLY A 1 98 ? -0.387 -30.297 -5.387 1 78.38 98 GLY A CA 1
ATOM 778 C C . GLY A 1 98 ? -0.152 -28.875 -5.84 1 78.38 98 GLY A C 1
ATOM 779 O O . GLY A 1 98 ? -0.168 -27.953 -5.023 1 78.38 98 GLY A O 1
ATOM 780 N N . VAL A 1 99 ? -0.072 -28.703 -7.145 1 79.81 99 VAL A N 1
ATOM 781 C CA . VAL A 1 99 ? 0.152 -27.391 -7.727 1 79.81 99 VAL A CA 1
ATOM 782 C C . VAL A 1 99 ? -1.094 -26.531 -7.547 1 79.81 99 VAL A C 1
ATOM 784 O O . VAL A 1 99 ? -0.996 -25.359 -7.184 1 79.81 99 VAL A O 1
ATOM 787 N N . LEU A 1 100 ? -2.188 -27.156 -7.781 1 84.44 100 LEU A N 1
ATOM 788 C CA . LEU A 1 100 ? -3.459 -26.453 -7.621 1 84.44 100 LEU A CA 1
ATOM 789 C C . LEU A 1 100 ? -3.639 -25.969 -6.188 1 84.44 100 LEU A C 1
ATOM 791 O O . LEU A 1 100 ? -4.012 -24.812 -5.961 1 84.44 100 LEU A O 1
ATOM 795 N N . GLY A 1 101 ? -3.324 -26.844 -5.273 1 86.62 101 GLY A N 1
ATOM 796 C CA . GLY A 1 101 ? -3.418 -26.469 -3.871 1 86.62 101 GLY A CA 1
ATOM 797 C C . GLY A 1 101 ? -2.477 -25.344 -3.484 1 86.62 101 GLY A C 1
ATOM 798 O O . GLY A 1 101 ? -2.852 -24.453 -2.729 1 86.62 101 GLY A O 1
ATOM 799 N N . GLY A 1 102 ? -1.271 -25.344 -3.986 1 86 102 GLY A N 1
ATOM 800 C CA . GLY A 1 102 ? -0.304 -24.297 -3.732 1 86 102 GLY A CA 1
ATOM 801 C C . GLY A 1 102 ? -0.739 -22.938 -4.273 1 86 102 GLY A C 1
ATOM 802 O O . GLY A 1 102 ? -0.601 -21.922 -3.594 1 86 102 GLY A O 1
ATOM 803 N N . MET A 1 103 ? -1.286 -22.984 -5.488 1 88.12 103 MET A N 1
ATOM 804 C CA . MET A 1 103 ? -1.752 -21.75 -6.098 1 88.12 103 MET A CA 1
ATOM 805 C C . MET A 1 103 ? -2.947 -21.172 -5.34 1 88.12 103 MET A C 1
ATOM 807 O O . MET A 1 103 ? -3.062 -19.969 -5.176 1 88.12 103 MET A O 1
ATOM 811 N N . GLN A 1 104 ? -3.803 -22.047 -4.875 1 92.5 104 GLN A N 1
ATOM 812 C CA . GLN A 1 104 ? -4.953 -21.625 -4.086 1 92.5 104 GLN A CA 1
ATOM 813 C C . GLN A 1 104 ? -4.512 -20.984 -2.77 1 92.5 104 GLN A C 1
ATOM 815 O O . GLN A 1 104 ? -5.109 -20.016 -2.316 1 92.5 104 GLN A O 1
ATOM 820 N N . ALA A 1 105 ? -3.494 -21.562 -2.234 1 94 105 ALA A N 1
ATOM 821 C CA . ALA A 1 105 ? -2.963 -21.016 -0.985 1 94 105 ALA A CA 1
ATOM 822 C C . ALA A 1 105 ? -2.4 -19.609 -1.185 1 94 105 ALA A C 1
ATOM 824 O O . ALA A 1 105 ? -2.637 -18.719 -0.366 1 94 105 ALA A O 1
ATOM 825 N N . VAL A 1 106 ? -1.667 -19.453 -2.275 1 95.06 106 VAL A N 1
ATOM 826 C CA . VAL A 1 106 ? -1.093 -18.141 -2.57 1 95.06 106 VAL A CA 1
ATOM 827 C C . VAL A 1 106 ? -2.211 -17.141 -2.834 1 95.06 106 VAL A C 1
ATOM 829 O O . VAL A 1 106 ? -2.145 -16 -2.375 1 95.06 106 VAL A O 1
ATOM 832 N N . ARG A 1 107 ? -3.213 -17.547 -3.549 1 96.06 107 ARG A N 1
ATOM 833 C CA . ARG A 1 107 ? -4.359 -16.688 -3.822 1 96.06 107 ARG A CA 1
ATOM 834 C C . ARG A 1 107 ? -5.066 -16.281 -2.531 1 96.06 107 ARG A C 1
ATOM 836 O O . ARG A 1 107 ? -5.469 -15.125 -2.371 1 96.06 107 ARG A O 1
ATOM 843 N N . ALA A 1 108 ? -5.191 -17.203 -1.649 1 96.75 108 ALA A N 1
ATOM 844 C CA . ALA A 1 108 ? -5.797 -16.922 -0.35 1 96.75 108 ALA A CA 1
ATOM 845 C C . ALA A 1 108 ? -4.949 -15.945 0.455 1 96.75 108 ALA A C 1
ATOM 847 O O . ALA A 1 108 ? -5.484 -15.07 1.141 1 96.75 108 ALA A O 1
ATOM 848 N N . GLN A 1 109 ? -3.66 -16.109 0.376 1 96.94 109 GLN A N 1
ATOM 849 C CA . GLN A 1 109 ? -2.754 -15.188 1.057 1 96.94 109 GLN A CA 1
ATOM 850 C C . GLN A 1 109 ? -2.924 -13.766 0.537 1 96.94 109 GLN A C 1
ATOM 852 O O . GLN A 1 109 ? -2.9 -12.805 1.314 1 96.94 109 GLN A O 1
ATOM 857 N N . ALA A 1 110 ? -3.078 -13.641 -0.775 1 97.75 110 ALA A N 1
ATOM 858 C CA . ALA A 1 110 ? -3.299 -12.328 -1.368 1 97.75 110 ALA A CA 1
ATOM 859 C C . ALA A 1 110 ? -4.598 -11.711 -0.865 1 97.75 110 ALA A C 1
ATOM 861 O O . ALA A 1 110 ? -4.633 -10.531 -0.5 1 97.75 110 ALA A O 1
ATOM 862 N N . ALA A 1 111 ? -5.641 -12.5 -0.839 1 97.75 111 ALA A N 1
ATOM 863 C CA . ALA A 1 111 ? -6.926 -12.016 -0.341 1 97.75 111 ALA A CA 1
ATOM 864 C C . ALA A 1 111 ? -6.832 -11.625 1.131 1 97.75 111 ALA A C 1
ATOM 866 O O . ALA A 1 111 ? -7.41 -10.617 1.552 1 97.75 111 ALA A O 1
ATOM 867 N N . ASP A 1 112 ? -6.094 -12.398 1.878 1 97.75 112 ASP A N 1
ATOM 868 C CA . ASP A 1 112 ? -5.898 -12.117 3.297 1 97.75 112 ASP A CA 1
ATOM 869 C C . ASP A 1 112 ? -5.129 -10.812 3.496 1 97.75 112 ASP A C 1
ATOM 871 O O . ASP A 1 112 ? -5.43 -10.047 4.41 1 97.75 112 ASP A O 1
ATOM 875 N N . ALA A 1 113 ? -4.129 -10.609 2.658 1 97.88 113 ALA A N 1
ATOM 876 C CA . ALA A 1 113 ? -3.375 -9.359 2.727 1 97.88 113 ALA A CA 1
ATOM 877 C C . ALA A 1 113 ? -4.281 -8.156 2.479 1 97.88 113 ALA A C 1
ATOM 879 O O . ALA A 1 113 ? -4.238 -7.176 3.225 1 97.88 113 ALA A O 1
ATOM 880 N N . LEU A 1 114 ? -5.121 -8.25 1.481 1 98.38 114 LEU A N 1
ATOM 881 C CA . LEU A 1 114 ? -6.055 -7.172 1.17 1 98.38 114 LEU A CA 1
ATOM 882 C C . LEU A 1 114 ? -7.059 -6.98 2.299 1 98.38 114 LEU A C 1
ATOM 884 O O . LEU A 1 114 ? -7.375 -5.844 2.668 1 98.38 114 LEU A O 1
ATOM 888 N N . ARG A 1 115 ? -7.496 -8.07 2.857 1 98 115 ARG A N 1
ATOM 889 C CA . ARG A 1 115 ? -8.43 -7.996 3.973 1 98 115 ARG A CA 1
ATOM 890 C C . ARG A 1 115 ? -7.805 -7.285 5.168 1 98 115 ARG A C 1
ATOM 892 O O . ARG A 1 115 ? -8.438 -6.426 5.789 1 98 115 ARG A O 1
ATOM 899 N N . ALA A 1 116 ? -6.598 -7.602 5.48 1 97.44 116 ALA A N 1
ATOM 900 C CA . ALA A 1 116 ? -5.879 -7.008 6.605 1 97.44 116 ALA A CA 1
ATOM 901 C C . ALA A 1 116 ? -5.684 -5.508 6.402 1 97.44 116 ALA A C 1
ATOM 903 O O . ALA A 1 116 ? -5.582 -4.75 7.371 1 97.44 116 ALA A O 1
ATOM 904 N N . LEU A 1 117 ? -5.684 -5.082 5.164 1 97.62 117 LEU A N 1
ATOM 905 C CA . LEU A 1 117 ? -5.496 -3.678 4.824 1 97.62 117 LEU A CA 1
ATOM 906 C C . LEU A 1 117 ? -6.836 -2.945 4.773 1 97.62 117 LEU A C 1
ATOM 908 O O . LEU A 1 117 ? -6.879 -1.74 4.523 1 97.62 117 LEU A O 1
ATOM 912 N N . GLY A 1 118 ? -7.945 -3.689 4.973 1 97.25 118 GLY A N 1
ATOM 913 C CA . GLY A 1 118 ? -9.266 -3.076 5.02 1 97.25 118 GLY A CA 1
ATOM 914 C C . GLY A 1 118 ? -10.062 -3.275 3.746 1 97.25 118 GLY A C 1
ATOM 915 O O . GLY A 1 118 ? -11.078 -2.615 3.537 1 97.25 118 GLY A O 1
ATOM 916 N N . TYR A 1 119 ? -9.547 -4.238 2.914 1 98.31 119 TYR A N 1
ATOM 917 C CA . TYR A 1 119 ? -10.219 -4.492 1.645 1 98.31 119 TYR A CA 1
ATOM 918 C C . TYR A 1 119 ? -10.602 -5.961 1.519 1 98.31 119 TYR A C 1
ATOM 920 O O . TYR A 1 119 ? -10.016 -6.699 0.718 1 98.31 119 TYR A O 1
ATOM 928 N N . PRO A 1 120 ? -11.617 -6.391 2.23 1 98.06 120 PRO A N 1
ATOM 929 C CA . PRO A 1 120 ? -12.055 -7.785 2.1 1 98.06 120 PRO A CA 1
ATOM 930 C C . PRO A 1 120 ? -12.617 -8.102 0.716 1 98.06 120 PRO A C 1
ATOM 932 O O . PRO A 1 120 ? -13.148 -7.207 0.046 1 98.06 120 PRO A O 1
ATOM 935 N N . GLU A 1 121 ? -12.414 -9.352 0.319 1 97.56 121 GLU A N 1
ATOM 936 C CA . GLU A 1 121 ? -12.977 -9.789 -0.956 1 97.56 121 GLU A CA 1
ATOM 937 C C . GLU A 1 121 ? -14.5 -9.734 -0.935 1 97.56 121 GLU A C 1
ATOM 939 O O . GLU A 1 121 ? -15.125 -10.109 0.059 1 97.56 121 GLU A O 1
ATOM 944 N N . ILE A 1 122 ? -15.078 -9.211 -1.959 1 96.06 122 ILE A N 1
ATOM 945 C CA . ILE A 1 122 ? -16.531 -9.109 -2.066 1 96.06 122 ILE A CA 1
ATOM 946 C C . ILE A 1 122 ? -17.125 -10.477 -2.383 1 96.06 122 ILE A C 1
ATOM 948 O O . ILE A 1 122 ? -16.781 -11.094 -3.393 1 96.06 122 ILE A O 1
ATOM 952 N N . VAL A 1 123 ? -17.938 -11.023 -1.528 1 84.25 123 VAL A N 1
ATOM 953 C CA . VAL A 1 123 ? -18.547 -12.344 -1.654 1 84.25 123 VAL A CA 1
ATOM 954 C C . VAL A 1 123 ? -19.766 -12.273 -2.574 1 84.25 123 VAL A C 1
ATOM 956 O O . VAL A 1 123 ? -20.609 -11.391 -2.422 1 84.25 123 VAL A O 1
ATOM 959 N N . ILE A 1 124 ? -19.844 -13.094 -3.613 1 81.75 124 ILE A N 1
ATOM 960 C CA . ILE A 1 124 ? -20.922 -12.977 -4.586 1 81.75 124 ILE A CA 1
ATOM 961 C C . ILE A 1 124 ? -21.703 -14.281 -4.645 1 81.75 124 ILE A C 1
ATOM 963 O O . ILE A 1 124 ? -22.656 -14.414 -5.43 1 81.75 124 ILE A O 1
ATOM 967 N N . ASP A 1 125 ? -21.516 -15.234 -3.846 1 75.38 125 ASP A N 1
ATOM 968 C CA . ASP A 1 125 ? -22.266 -16.484 -3.971 1 75.38 125 ASP A CA 1
ATOM 969 C C . ASP A 1 125 ? -23.766 -16.234 -3.766 1 75.38 125 ASP A C 1
ATOM 971 O O . ASP A 1 125 ? -24.203 -15.945 -2.652 1 75.38 125 ASP A O 1
ATOM 975 N N . GLY A 1 126 ? -24.422 -16.484 -4.988 1 75.25 126 GLY A N 1
ATOM 976 C CA . GLY A 1 126 ? -25.875 -16.391 -4.977 1 75.25 126 GLY A CA 1
ATOM 977 C C . GLY A 1 126 ? -26.391 -15 -4.668 1 75.25 126 GLY A C 1
ATOM 978 O O . GLY A 1 126 ? -27.547 -14.82 -4.305 1 75.25 126 GLY A O 1
ATOM 979 N N . ALA A 1 127 ? -25.609 -14.055 -4.77 1 82.06 127 ALA A N 1
ATOM 980 C CA . ALA A 1 127 ? -25.969 -12.703 -4.352 1 82.06 127 ALA A CA 1
ATOM 981 C C . ALA A 1 127 ? -26.688 -11.961 -5.473 1 82.06 127 ALA A C 1
ATOM 983 O O . ALA A 1 127 ? -26.641 -12.375 -6.633 1 82.06 127 ALA A O 1
ATOM 984 N N . GLU A 1 128 ? -27.484 -10.969 -5.031 1 91.25 128 GLU A N 1
ATOM 985 C CA . GLU A 1 128 ? -28.094 -10.016 -5.945 1 91.25 128 GLU A CA 1
ATOM 986 C C . GLU A 1 128 ? -27.156 -8.859 -6.27 1 91.25 128 GLU A C 1
ATOM 988 O O . GLU A 1 128 ? -26.312 -8.484 -5.441 1 91.25 128 GLU A O 1
ATOM 993 N N . PHE A 1 129 ? -27.453 -8.391 -7.43 1 94.56 129 PHE A N 1
ATOM 994 C CA . PHE A 1 129 ? -26.625 -7.285 -7.898 1 94.56 129 PHE A CA 1
ATOM 995 C C . PHE A 1 129 ? -26.75 -6.086 -6.965 1 94.56 129 PHE A C 1
ATOM 997 O O . PHE A 1 129 ? -27.844 -5.684 -6.602 1 94.56 129 PHE A O 1
ATOM 1004 N N . ASP A 1 130 ? -25.672 -5.633 -6.543 1 94.44 130 ASP A N 1
ATOM 1005 C CA . ASP A 1 130 ? -25.547 -4.41 -5.75 1 94.44 130 ASP A CA 1
ATOM 1006 C C . ASP A 1 130 ? -24.594 -3.418 -6.406 1 94.44 130 ASP A C 1
ATOM 1008 O O . ASP A 1 130 ? -23.391 -3.65 -6.449 1 94.44 130 ASP A O 1
ATOM 1012 N N . PRO A 1 131 ? -25.047 -2.256 -6.844 1 94.5 131 PRO A N 1
ATOM 1013 C CA . PRO A 1 131 ? -24.219 -1.298 -7.57 1 94.5 131 PRO A CA 1
ATOM 1014 C C . PRO A 1 131 ? -23.078 -0.731 -6.715 1 94.5 131 PRO A C 1
ATOM 1016 O O . PRO A 1 131 ? -22.125 -0.178 -7.246 1 94.5 131 PRO A O 1
ATOM 1019 N N . GLN A 1 132 ? -23.156 -0.838 -5.426 1 95.38 132 GLN A N 1
ATOM 1020 C CA . GLN A 1 132 ? -22.094 -0.357 -4.547 1 95.38 132 GLN A CA 1
ATOM 1021 C C . GLN A 1 132 ? -20.922 -1.338 -4.512 1 95.38 132 GLN A C 1
ATOM 1023 O O . GLN A 1 132 ? -19.781 -0.954 -4.203 1 95.38 132 GLN A O 1
ATOM 1028 N N . LEU A 1 133 ? -21.188 -2.598 -4.848 1 96.38 133 LEU A N 1
ATOM 1029 C CA . LEU A 1 133 ? -20.188 -3.643 -4.684 1 96.38 133 LEU A CA 1
ATOM 1030 C C . LEU A 1 133 ? -19.844 -4.281 -6.023 1 96.38 133 LEU A C 1
ATOM 1032 O O . LEU A 1 133 ? -18.797 -4.91 -6.164 1 96.38 133 LEU A O 1
ATOM 1036 N N . HIS A 1 134 ? -20.781 -4.102 -6.957 1 96.81 134 HIS A N 1
ATOM 1037 C CA . HIS A 1 134 ? -20.656 -4.848 -8.203 1 96.81 134 HIS A CA 1
ATOM 1038 C C . HIS A 1 134 ? -20.656 -3.914 -9.406 1 96.81 134 HIS A C 1
ATOM 1040 O O . HIS A 1 134 ? -21.25 -2.834 -9.359 1 96.81 134 HIS A O 1
ATOM 1046 N N . GLU A 1 135 ? -19.922 -4.305 -10.391 1 96.62 135 GLU A N 1
ATOM 1047 C CA . GLU A 1 135 ? -19.969 -3.707 -11.719 1 96.62 135 GLU A CA 1
ATOM 1048 C C . GLU A 1 135 ? -20.453 -4.719 -12.758 1 96.62 135 GLU A C 1
ATOM 1050 O O . GLU A 1 135 ? -19.828 -5.762 -12.953 1 96.62 135 GLU A O 1
ATOM 1055 N N . ALA A 1 136 ? -21.547 -4.453 -13.445 1 95.5 136 ALA A N 1
ATOM 1056 C CA . ALA A 1 136 ? -22.062 -5.355 -14.469 1 95.5 136 ALA A CA 1
ATOM 1057 C C . ALA A 1 136 ? -21.297 -5.203 -15.781 1 95.5 136 ALA A C 1
ATOM 1059 O O . ALA A 1 136 ? -21.359 -4.16 -16.438 1 95.5 136 ALA A O 1
ATOM 1060 N N . VAL A 1 137 ? -20.578 -6.152 -16.109 1 96.12 137 VAL A N 1
ATOM 1061 C CA . VAL A 1 137 ? -19.781 -6.066 -17.328 1 96.12 137 VAL A CA 1
ATOM 1062 C C . VAL A 1 137 ? -20.531 -6.734 -18.484 1 96.12 137 VAL A C 1
ATOM 1064 O O . VAL A 1 137 ? -20.219 -6.492 -19.656 1 96.12 137 VAL A O 1
ATOM 1067 N N . SER A 1 138 ? -21.422 -7.707 -18.156 1 94.75 138 SER A N 1
ATOM 1068 C CA . SER A 1 138 ? -22.25 -8.375 -19.141 1 94.75 138 SER A CA 1
ATOM 1069 C C . SER A 1 138 ? -23.625 -8.711 -18.578 1 94.75 138 SER A C 1
ATOM 1071 O O . SER A 1 138 ? -23.766 -8.914 -17.375 1 94.75 138 SER A O 1
ATOM 1073 N N . VAL A 1 139 ? -24.562 -8.742 -19.469 1 93.94 139 VAL A N 1
ATOM 1074 C CA . VAL A 1 139 ? -25.938 -9.109 -19.109 1 93.94 139 VAL A CA 1
ATOM 1075 C C . VAL A 1 139 ? -26.406 -10.266 -19.984 1 93.94 139 VAL A C 1
ATOM 1077 O O . VAL A 1 139 ? -26.266 -10.219 -21.219 1 93.94 139 VAL A O 1
ATOM 1080 N N . VAL A 1 140 ? -26.828 -11.266 -19.297 1 93.62 140 VAL A N 1
ATOM 1081 C CA . VAL A 1 140 ? -27.266 -12.453 -20.031 1 93.62 140 VAL A CA 1
ATOM 1082 C C . VAL A 1 140 ? -28.75 -12.719 -19.734 1 93.62 140 VAL A C 1
ATOM 1084 O O . VAL A 1 140 ? -29.203 -12.594 -18.594 1 93.62 140 VAL A O 1
ATOM 1087 N N . GLU A 1 141 ? -29.438 -13.109 -20.797 1 92.56 141 GLU A N 1
ATOM 1088 C CA . GLU A 1 141 ? -30.828 -13.477 -20.609 1 92.56 141 GLU A CA 1
ATOM 1089 C C . GLU A 1 141 ? -30.953 -14.883 -20.031 1 92.56 141 GLU A C 1
ATOM 1091 O O . GLU A 1 141 ? -30.422 -15.844 -20.609 1 92.56 141 GLU A O 1
ATOM 1096 N N . ASP A 1 142 ? -31.547 -14.93 -18.859 1 87.62 142 ASP A N 1
ATOM 1097 C CA . ASP A 1 142 ? -31.75 -16.219 -18.219 1 87.62 142 ASP A CA 1
ATOM 1098 C C . ASP A 1 142 ? -33.094 -16.266 -17.469 1 87.62 142 ASP A C 1
ATOM 1100 O O . ASP A 1 142 ? -33.25 -15.555 -16.484 1 87.62 142 ASP A O 1
ATOM 1104 N N . ALA A 1 143 ? -34 -17.109 -18 1 86.62 143 ALA A N 1
ATOM 1105 C CA . ALA A 1 143 ? -35.344 -17.156 -17.422 1 86.62 143 ALA A CA 1
ATOM 1106 C C . ALA A 1 143 ? -35.344 -18.016 -16.172 1 86.62 143 ALA A C 1
ATOM 1108 O O . ALA A 1 143 ? -36.312 -17.984 -15.398 1 86.62 143 ALA A O 1
ATOM 1109 N N . SER A 1 144 ? -34.312 -18.734 -15.898 1 88.62 144 SER A N 1
ATOM 1110 C CA . SER A 1 144 ? -34.312 -19.703 -14.812 1 88.62 144 SER A CA 1
ATOM 1111 C C . SER A 1 144 ? -33.938 -19.031 -13.484 1 88.62 144 SER A C 1
ATOM 1113 O O . SER A 1 144 ? -34.094 -19.641 -12.422 1 88.62 144 SER A O 1
ATOM 1115 N N . VAL A 1 145 ? -33.469 -17.734 -13.539 1 87.06 145 VAL A N 1
ATOM 1116 C CA . VAL A 1 145 ? -33.062 -17.047 -12.312 1 87.06 145 VAL A CA 1
ATOM 1117 C C . VAL A 1 145 ? -33.719 -15.656 -12.266 1 87.06 145 VAL A C 1
ATOM 1119 O O . VAL A 1 145 ? -34.062 -15.102 -13.305 1 87.06 145 VAL A O 1
ATOM 1122 N N . PRO A 1 146 ? -33.938 -15.172 -11.023 1 88.31 146 PRO A N 1
ATOM 1123 C CA . PRO A 1 146 ? -34.5 -13.82 -10.906 1 88.31 146 PRO A CA 1
ATOM 1124 C C . PRO A 1 146 ? -33.625 -12.766 -11.586 1 88.31 146 PRO A C 1
ATOM 1126 O O . PRO A 1 146 ? -32.406 -12.875 -11.578 1 88.31 146 PRO A O 1
ATOM 1129 N N . PRO A 1 147 ? -34.344 -11.812 -12.203 1 88.75 147 PRO A N 1
ATOM 1130 C CA . PRO A 1 147 ? -33.594 -10.703 -12.781 1 88.75 147 PRO A CA 1
ATOM 1131 C C . PRO A 1 147 ? -32.688 -10.008 -11.758 1 88.75 147 PRO A C 1
ATOM 1133 O O . PRO A 1 147 ? -33.062 -9.852 -10.602 1 88.75 147 PRO A O 1
ATOM 1136 N N . GLY A 1 148 ? -31.453 -9.719 -12.164 1 89.44 148 GLY A N 1
ATOM 1137 C CA . GLY A 1 148 ? -30.5 -9.039 -11.289 1 89.44 148 GLY A CA 1
ATOM 1138 C C . GLY A 1 148 ? -29.609 -10 -10.523 1 89.44 148 GLY A C 1
ATOM 1139 O O . GLY A 1 148 ? -28.719 -9.57 -9.789 1 89.44 148 GLY A O 1
ATOM 1140 N N . SER A 1 149 ? -29.781 -11.312 -10.734 1 92.25 149 SER A N 1
ATOM 1141 C CA . SER A 1 149 ? -28.938 -12.312 -10.086 1 92.25 149 SER A CA 1
ATOM 1142 C C . SER A 1 149 ? -27.547 -12.344 -10.727 1 92.25 149 SER A C 1
ATOM 1144 O O . SER A 1 149 ? -27.422 -12.188 -11.938 1 92.25 149 SER A O 1
ATOM 1146 N N . ILE A 1 150 ? -26.578 -12.5 -9.898 1 94.12 150 ILE A N 1
ATOM 1147 C CA . ILE A 1 150 ? -25.219 -12.617 -10.398 1 94.12 150 ILE A CA 1
ATOM 1148 C C . ILE A 1 150 ? -24.953 -14.047 -10.875 1 94.12 150 ILE A C 1
ATOM 1150 O O . ILE A 1 150 ? -25.094 -15 -10.102 1 94.12 150 ILE A O 1
ATOM 1154 N N . LEU A 1 151 ? -24.656 -14.211 -12.117 1 92 151 LEU A N 1
ATOM 1155 C CA . LEU A 1 151 ? -24.453 -15.523 -12.719 1 92 151 LEU A CA 1
ATOM 1156 C C . LEU A 1 151 ? -23 -15.961 -12.594 1 92 151 LEU A C 1
ATOM 1158 O O . LEU A 1 151 ? -22.719 -17.156 -12.484 1 92 151 LEU A O 1
ATOM 1162 N N . ALA A 1 152 ? -22.125 -14.953 -12.672 1 92.56 152 ALA A N 1
ATOM 1163 C CA . ALA A 1 152 ? -20.703 -15.258 -12.617 1 92.56 152 ALA A CA 1
ATOM 1164 C C . ALA A 1 152 ? -19.891 -14.016 -12.242 1 92.56 152 ALA A C 1
ATOM 1166 O O . ALA A 1 152 ? -20.328 -12.883 -12.5 1 92.56 152 ALA A O 1
ATOM 1167 N N . VAL A 1 153 ? -18.781 -14.305 -11.664 1 94.06 153 VAL A N 1
ATOM 1168 C CA . VAL A 1 153 ? -17.812 -13.242 -11.391 1 94.06 153 VAL A CA 1
ATOM 1169 C C . VAL A 1 153 ? -16.688 -13.289 -12.43 1 94.06 153 VAL A C 1
ATOM 1171 O O . VAL A 1 153 ? -16.031 -14.32 -12.594 1 94.06 153 VAL A O 1
ATOM 1174 N N . THR A 1 154 ? -16.469 -12.18 -13.164 1 94 154 THR A N 1
ATOM 1175 C CA . THR A 1 154 ? -15.414 -12.141 -14.172 1 94 154 THR A CA 1
ATOM 1176 C C . THR A 1 154 ? -14.125 -11.57 -13.586 1 94 154 THR A C 1
ATOM 1178 O O . THR A 1 154 ? -13.031 -11.844 -14.086 1 94 154 THR A O 1
ATOM 1181 N N . ARG A 1 155 ? -14.242 -10.766 -12.594 1 96.25 155 ARG A N 1
ATOM 1182 C CA . ARG A 1 155 ? -13.109 -10.203 -11.867 1 96.25 155 ARG A CA 1
ATOM 1183 C C . ARG A 1 155 ? -13.453 -9.977 -10.398 1 96.25 155 ARG A C 1
ATOM 1185 O O . ARG A 1 155 ? -14.461 -9.328 -10.086 1 96.25 155 ARG A O 1
ATOM 1192 N N . SER A 1 156 ? -12.609 -10.484 -9.547 1 96.69 156 SER A N 1
ATOM 1193 C CA . SER A 1 156 ? -12.859 -10.352 -8.117 1 96.69 156 SER A CA 1
ATOM 1194 C C . SER A 1 156 ? -12.797 -8.898 -7.676 1 96.69 156 SER A C 1
ATOM 1196 O O . SER A 1 156 ? -12 -8.117 -8.195 1 96.69 156 SER A O 1
ATOM 1198 N N . GLY A 1 157 ? -13.688 -8.523 -6.734 1 98 157 GLY A N 1
ATOM 1199 C CA . GLY A 1 157 ? -13.695 -7.207 -6.117 1 98 157 GLY A CA 1
ATOM 1200 C C . GLY A 1 157 ? -13.211 -7.219 -4.68 1 98 157 GLY A C 1
ATOM 1201 O O . GLY A 1 157 ? -13.242 -8.258 -4.016 1 98 157 GLY A O 1
ATOM 1202 N N . PHE A 1 158 ? -12.75 -6.066 -4.293 1 98.62 158 PHE A N 1
ATOM 1203 C CA . PHE A 1 158 ? -12.211 -5.938 -2.945 1 98.62 158 PHE A CA 1
ATOM 1204 C C . PHE A 1 158 ? -12.625 -4.609 -2.322 1 98.62 158 PHE A C 1
ATOM 1206 O O . PHE A 1 158 ? -12.523 -3.559 -2.957 1 98.62 158 PHE A O 1
ATOM 1213 N N . GLY A 1 159 ? -13.148 -4.664 -1.088 1 97.94 159 GLY A N 1
ATOM 1214 C CA . GLY A 1 159 ? -13.508 -3.457 -0.362 1 97.94 159 GLY A CA 1
ATOM 1215 C C . GLY A 1 159 ? -14.891 -3.525 0.259 1 97.94 159 GLY A C 1
ATOM 1216 O O . GLY A 1 159 ? -15.492 -4.598 0.328 1 97.94 159 GLY A O 1
ATOM 1217 N N . THR A 1 160 ? -15.266 -2.479 0.891 1 96.44 160 THR A N 1
ATOM 1218 C CA . THR A 1 160 ? -16.594 -2.193 1.421 1 96.44 160 THR A CA 1
ATOM 1219 C C . THR A 1 160 ? -17.188 -0.952 0.76 1 96.44 160 THR A C 1
ATOM 1221 O O . THR A 1 160 ? -16.5 -0.239 0.032 1 96.44 160 THR A O 1
ATOM 1224 N N . PRO A 1 161 ? -18.406 -0.784 0.931 1 94.56 161 PRO A N 1
ATOM 1225 C CA . PRO A 1 161 ? -18.984 0.438 0.368 1 94.56 161 PRO A CA 1
ATOM 1226 C C . PRO A 1 161 ? -18.266 1.701 0.835 1 94.56 161 PRO A C 1
ATOM 1228 O O . PRO A 1 161 ? -18.125 2.658 0.069 1 94.56 161 PRO A O 1
ATOM 1231 N N . GLU A 1 162 ? -17.703 1.654 1.984 1 94.12 162 GLU A N 1
ATOM 1232 C CA . GLU A 1 162 ? -17.031 2.824 2.555 1 94.12 162 GLU A CA 1
ATOM 1233 C C . GLU A 1 162 ? -15.578 2.904 2.107 1 94.12 162 GLU A C 1
ATOM 1235 O O . GLU A 1 162 ? -14.984 3.986 2.092 1 94.12 162 GLU A O 1
ATOM 1240 N N . ARG A 1 163 ? -15.039 1.744 1.801 1 95.75 163 ARG A N 1
ATOM 1241 C CA . ARG A 1 163 ? -13.633 1.633 1.403 1 95.75 163 ARG A CA 1
ATOM 1242 C C . ARG A 1 163 ? -13.477 0.672 0.23 1 95.75 163 ARG A C 1
ATOM 1244 O O . ARG A 1 163 ? -13.125 -0.494 0.419 1 95.75 163 ARG A O 1
ATOM 1251 N N . MET A 1 164 ? -13.711 1.312 -0.919 1 97.5 164 MET A N 1
ATOM 1252 C CA . MET A 1 164 ? -13.742 0.478 -2.117 1 97.5 164 MET A CA 1
ATOM 1253 C C . MET A 1 164 ? -12.398 0.498 -2.83 1 97.5 164 MET A C 1
ATOM 1255 O O . MET A 1 164 ? -11.844 1.567 -3.092 1 97.5 164 MET A O 1
ATOM 1259 N N . LEU A 1 165 ? -11.867 -0.624 -3.041 1 98.31 165 LEU A N 1
ATOM 1260 C CA . LEU A 1 165 ? -10.672 -0.749 -3.861 1 98.31 165 LEU A CA 1
ATOM 1261 C C . LEU A 1 165 ? -11.031 -0.997 -5.32 1 98.31 165 LEU A C 1
ATOM 1263 O O . LEU A 1 165 ? -10.508 -0.334 -6.219 1 98.31 165 LEU A O 1
ATOM 1267 N N . ARG A 1 166 ? -11.867 -1.934 -5.59 1 97.81 166 ARG A N 1
ATOM 1268 C CA . ARG A 1 166 ? -12.398 -2.271 -6.906 1 97.81 166 ARG A CA 1
ATOM 1269 C C . ARG A 1 166 ? -13.688 -3.08 -6.785 1 97.81 166 ARG A C 1
ATOM 1271 O O . ARG A 1 166 ? -13.742 -4.066 -6.047 1 97.81 166 ARG A O 1
ATOM 1278 N N . PRO A 1 167 ? -14.734 -2.639 -7.422 1 97.56 167 PRO A N 1
ATOM 1279 C CA . PRO A 1 167 ? -15.938 -3.475 -7.398 1 97.56 167 PRO A CA 1
ATOM 1280 C C . PRO A 1 167 ? -15.75 -4.809 -8.117 1 97.56 167 PRO A C 1
ATOM 1282 O O . PRO A 1 167 ? -14.844 -4.938 -8.953 1 97.56 167 PRO A O 1
ATOM 1285 N N . ALA A 1 168 ? -16.531 -5.812 -7.734 1 97.44 168 ALA A N 1
ATOM 1286 C CA . ALA A 1 168 ? -16.516 -7.086 -8.445 1 97.44 168 ALA A CA 1
ATOM 1287 C C . ALA A 1 168 ? -17.172 -6.961 -9.812 1 97.44 168 ALA A C 1
ATOM 1289 O O . ALA A 1 168 ? -18.281 -6.426 -9.93 1 97.44 168 ALA A O 1
ATOM 1290 N N . ALA A 1 169 ? -16.453 -7.309 -10.852 1 97.12 169 ALA A N 1
ATOM 1291 C CA . ALA A 1 169 ? -17.062 -7.379 -12.172 1 97.12 169 ALA A CA 1
ATOM 1292 C C . ALA A 1 169 ? -17.906 -8.648 -12.328 1 97.12 169 ALA A C 1
ATOM 1294 O O . ALA A 1 169 ? -17.391 -9.758 -12.156 1 97.12 169 ALA A O 1
ATOM 1295 N N . VAL A 1 170 ? -19.188 -8.469 -12.703 1 96.44 170 VAL A N 1
ATOM 1296 C CA . VAL A 1 170 ? -20.078 -9.625 -12.656 1 96.44 170 VAL A CA 1
ATOM 1297 C C . VAL A 1 170 ? -20.938 -9.664 -13.922 1 96.44 170 VAL A C 1
ATOM 1299 O O . VAL A 1 170 ? -21.047 -8.664 -14.633 1 96.44 170 VAL A O 1
ATOM 1302 N N . VAL A 1 171 ? -21.375 -10.898 -14.18 1 95.19 171 VAL A N 1
ATOM 1303 C CA . VAL A 1 171 ? -22.391 -11.141 -15.195 1 95.19 171 VAL A CA 1
ATOM 1304 C C . VAL A 1 171 ? -23.766 -11.234 -14.531 1 95.19 171 VAL A C 1
ATOM 1306 O O . VAL A 1 171 ? -23.953 -12.023 -13.602 1 95.19 171 VAL A O 1
ATOM 1309 N N . VAL A 1 172 ? -24.672 -10.453 -15 1 94.81 172 VAL A N 1
ATOM 1310 C CA . VAL A 1 172 ? -25.969 -10.375 -14.352 1 94.81 172 VAL A CA 1
ATOM 1311 C C . VAL A 1 172 ? -27.047 -10.945 -15.281 1 94.81 172 VAL A C 1
ATOM 1313 O O . VAL A 1 172 ? -26.922 -10.844 -16.5 1 94.81 172 VAL A O 1
ATOM 1316 N N . ALA A 1 173 ? -28.094 -11.531 -14.625 1 93.56 173 ALA A N 1
ATOM 1317 C CA . ALA A 1 173 ? -29.219 -12.078 -15.367 1 93.56 173 ALA A CA 1
ATOM 1318 C C . ALA A 1 173 ? -30.297 -11.016 -15.594 1 93.56 173 ALA A C 1
ATOM 1320 O O . ALA A 1 173 ? -30.531 -10.172 -14.727 1 93.56 173 ALA A O 1
ATOM 1321 N N . ARG A 1 174 ? -30.844 -11.039 -16.812 1 90.81 174 ARG A N 1
ATOM 1322 C CA . ARG A 1 174 ? -32.031 -10.242 -17.094 1 90.81 174 ARG A CA 1
ATOM 1323 C C . ARG A 1 174 ? -33.188 -11.125 -17.578 1 90.81 174 ARG A C 1
ATOM 1325 O O . ARG A 1 174 ? -32.969 -12.242 -18.047 1 90.81 174 ARG A O 1
ATOM 1332 N N . ARG A 1 175 ? -34.438 -10.664 -17.375 1 84.5 175 ARG A N 1
ATOM 1333 C CA . ARG A 1 175 ? -35.594 -11.375 -17.891 1 84.5 175 ARG A CA 1
ATOM 1334 C C . ARG A 1 175 ? -35.625 -11.336 -19.406 1 84.5 175 ARG A C 1
ATOM 1336 O O . ARG A 1 175 ? -35.375 -10.297 -20.016 1 84.5 175 ARG A O 1
ATOM 1343 N N . PRO A 1 176 ? -35.781 -12.617 -20.031 1 82 176 PRO A N 1
ATOM 1344 C CA . PRO A 1 176 ? -35.906 -12.602 -21.484 1 82 176 PRO A CA 1
ATOM 1345 C C . PRO A 1 176 ? -37.09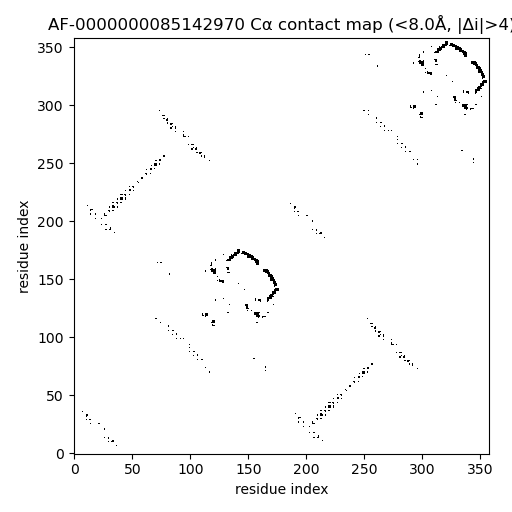4 -11.773 -21.969 1 82 176 PRO A C 1
ATOM 1347 O O . PRO A 1 176 ? -38.094 -11.672 -21.266 1 82 176 PRO A O 1
ATOM 1350 N N . GLU A 1 177 ? -36.781 -10.812 -22.844 1 70.94 177 GLU A N 1
ATOM 1351 C CA . GLU 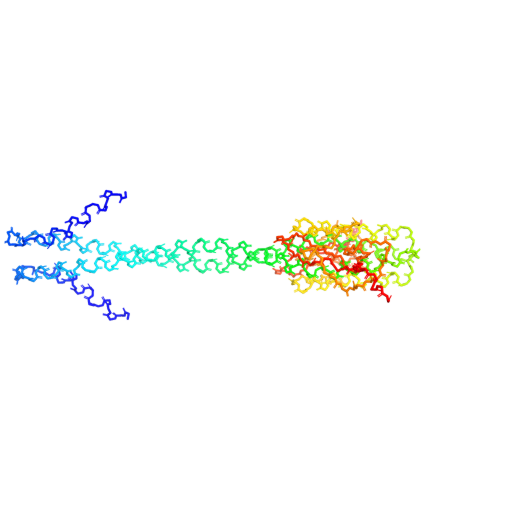A 1 177 ? -37.906 -10.078 -23.438 1 70.94 177 GLU A CA 1
ATOM 1352 C C . GLU A 1 177 ? -38.875 -11.023 -24.141 1 70.94 177 GLU A C 1
ATOM 1354 O O . GLU A 1 177 ? -38.469 -11.977 -24.797 1 70.94 177 GLU A O 1
ATOM 1359 N N . GLU A 1 178 ? -40.031 -11.398 -23.609 1 60.88 178 GLU A N 1
ATOM 1360 C CA . GLU A 1 178 ? -41.031 -12.094 -24.406 1 60.88 178 GLU A CA 1
ATOM 1361 C C . GLU A 1 178 ? -41.094 -11.547 -25.828 1 60.88 178 GLU A C 1
ATOM 1363 O O . GLU A 1 178 ? -41.094 -10.336 -26.047 1 60.88 178 GLU A O 1
ATOM 1368 N N . GLU A 1 179 ? -40.656 -12.32 -26.875 1 48.97 179 GLU A N 1
ATOM 1369 C CA . GLU A 1 179 ? -41.156 -11.945 -28.203 1 48.97 179 GLU A CA 1
ATOM 1370 C C . GLU A 1 179 ? -42.688 -11.922 -28.203 1 48.97 179 GLU A C 1
ATOM 1372 O O . GLU A 1 179 ? -43.344 -12.75 -27.578 1 48.97 179 GLU A O 1
ATOM 1377 N N . MET B 1 1 ? -6.934 33.125 33.375 1 35.12 1 MET B N 1
ATOM 1378 C CA . MET B 1 1 ? -7.109 33.531 31.984 1 35.12 1 MET B CA 1
ATOM 1379 C C . MET B 1 1 ? -8.078 34.719 31.891 1 35.12 1 MET B C 1
ATOM 1381 O O . MET B 1 1 ? -7.855 35.656 31.125 1 35.12 1 MET B O 1
ATOM 1385 N N . VAL B 1 2 ? -9.047 34.594 32.656 1 46.09 2 VAL B N 1
ATOM 1386 C CA . VAL B 1 2 ? -10.156 35.531 32.812 1 46.09 2 VAL B CA 1
ATOM 1387 C C . VAL B 1 2 ? -9.68 36.781 33.562 1 46.09 2 VAL B C 1
ATOM 1389 O O . VAL B 1 2 ? -10.07 37.906 33.219 1 46.09 2 VAL B O 1
ATOM 1392 N N . GLU B 1 3 ? -8.789 36.531 34.5 1 41.5 3 GLU B N 1
ATOM 1393 C CA . GLU B 1 3 ? -8.453 37.625 35.406 1 41.5 3 GLU B CA 1
ATOM 1394 C C . GLU B 1 3 ? -7.484 38.625 34.75 1 41.5 3 GLU B C 1
ATOM 1396 O O . GLU B 1 3 ? -7.543 39.812 35.031 1 41.5 3 GLU B O 1
ATOM 1401 N N . GLU B 1 4 ? -6.535 38.031 33.969 1 40.91 4 GLU B N 1
ATOM 1402 C CA . GLU B 1 4 ? -5.559 38.906 33.312 1 40.91 4 GLU B CA 1
ATOM 1403 C C . GLU B 1 4 ? -6.219 39.75 32.219 1 40.91 4 GLU B C 1
ATOM 1405 O O . GLU B 1 4 ? -5.668 40.781 31.812 1 40.91 4 GLU B O 1
ATOM 1410 N N . GLN B 1 5 ? -7.371 39.344 31.672 1 41.44 5 GLN B N 1
ATOM 1411 C CA . GLN B 1 5 ? -8.172 40.094 30.719 1 41.44 5 GLN B CA 1
ATOM 1412 C C . GLN B 1 5 ? -8.711 41.375 31.328 1 41.44 5 GLN B C 1
ATOM 1414 O O . GLN B 1 5 ? -8.891 42.375 30.625 1 41.44 5 GLN B O 1
ATOM 1419 N N . ASN B 1 6 ? -9.109 41.312 32.625 1 42.94 6 ASN B N 1
ATOM 1420 C CA . ASN B 1 6 ? -9.781 42.406 33.312 1 42.94 6 ASN B CA 1
ATOM 1421 C C . ASN B 1 6 ? -8.836 43.594 33.531 1 42.94 6 ASN B C 1
ATOM 1423 O O . ASN B 1 6 ? -9.242 44.75 33.469 1 42.94 6 ASN B O 1
ATOM 1427 N N . GLU B 1 7 ? -7.605 43.281 33.906 1 43.84 7 GLU B N 1
ATOM 1428 C CA . GLU B 1 7 ? -6.695 44.344 34.25 1 43.84 7 GLU B CA 1
ATOM 1429 C C . GLU B 1 7 ? -6.254 45.125 33 1 43.84 7 GLU B C 1
ATOM 1431 O O . GLU B 1 7 ? -5.949 46.312 33.094 1 43.84 7 GLU B O 1
ATOM 1436 N N . ASP B 1 8 ? -6.25 44.5 31.812 1 45.41 8 ASP B N 1
ATOM 1437 C CA . ASP B 1 8 ? -5.812 45.031 30.516 1 45.41 8 ASP B CA 1
ATOM 1438 C C . ASP B 1 8 ? -6.812 46.062 29.984 1 45.41 8 ASP B C 1
ATOM 1440 O O . ASP B 1 8 ? -6.422 47.094 29.406 1 45.41 8 ASP B O 1
ATOM 1444 N N . THR B 1 9 ? -8.062 45.75 30.094 1 46.31 9 THR B N 1
ATOM 1445 C CA . THR B 1 9 ? -9.102 46.719 29.719 1 46.31 9 THR B CA 1
ATOM 1446 C C . THR B 1 9 ? -9.016 47.969 30.562 1 46.31 9 THR B C 1
ATOM 1448 O O . THR B 1 9 ? -9.289 49.062 30.078 1 46.31 9 THR B O 1
ATOM 1451 N N . ARG B 1 10 ? -8.688 47.719 31.75 1 48.19 10 ARG B N 1
ATOM 1452 C CA . ARG B 1 10 ? -8.734 48.844 32.688 1 48.19 10 ARG B CA 1
ATOM 1453 C C . ARG B 1 10 ? -7.715 49.938 32.281 1 48.19 10 ARG B C 1
ATOM 1455 O O . ARG B 1 10 ? -8.008 51.125 32.344 1 48.19 10 ARG B O 1
ATOM 1462 N N . ALA B 1 11 ? -6.48 49.531 31.922 1 45.41 11 ALA B N 1
ATOM 1463 C CA . ALA B 1 11 ? -5.488 50.531 31.594 1 45.41 11 ALA B CA 1
ATOM 1464 C C . ALA B 1 11 ? -5.918 51.344 30.375 1 45.41 11 ALA B C 1
ATOM 1466 O O . ALA B 1 11 ? -5.738 52.562 30.328 1 45.41 11 ALA B O 1
ATOM 1467 N N . VAL B 1 12 ? -6.543 50.688 29.375 1 50.84 12 VAL B N 1
ATOM 1468 C CA . VAL B 1 12 ? -7.07 51.375 28.219 1 50.84 12 VAL B CA 1
ATOM 1469 C C . VAL B 1 12 ? -8.188 52.312 28.656 1 50.84 12 VAL B C 1
ATOM 1471 O O . VAL B 1 12 ? -8.305 53.438 28.125 1 50.84 12 VAL B O 1
ATOM 1474 N N . ASP B 1 13 ? -9.094 51.812 29.516 1 48.66 13 ASP B N 1
ATOM 1475 C CA . ASP B 1 13 ? -10.172 52.656 30.031 1 48.66 13 ASP B CA 1
ATOM 1476 C C . ASP B 1 13 ? -9.617 53.875 30.75 1 48.66 13 ASP B C 1
ATOM 1478 O O . ASP B 1 13 ? -10.18 54.969 30.656 1 48.66 13 ASP B O 1
ATOM 1482 N N . LEU B 1 14 ? -8.633 53.75 31.562 1 47.56 14 LEU B N 1
ATOM 1483 C CA . LEU B 1 14 ? -8.078 54.906 32.281 1 47.56 14 LEU B CA 1
ATOM 1484 C C . LEU B 1 14 ? -7.527 55.938 31.297 1 47.56 14 LEU B C 1
ATOM 1486 O O . LEU B 1 14 ? -7.566 57.125 31.562 1 47.56 14 LEU B O 1
ATOM 1490 N N . LEU B 1 15 ? -7 55.406 30.188 1 48.06 15 LEU B N 1
ATOM 1491 C CA . LEU B 1 15 ? -6.512 56.344 29.188 1 48.06 15 LEU B CA 1
ATOM 1492 C C . LEU B 1 15 ? -7.672 57.094 28.547 1 48.06 15 LEU B C 1
ATOM 1494 O O . LEU B 1 15 ? -7.473 58.188 27.984 1 48.06 15 LEU B O 1
ATOM 1498 N N . ASN B 1 16 ? -8.781 56.406 28.406 1 47.03 16 ASN B N 1
ATOM 1499 C CA . ASN B 1 16 ? -9.953 57.094 27.875 1 47.03 16 ASN B CA 1
ATOM 1500 C C . ASN B 1 16 ? -10.57 58.031 28.906 1 47.03 16 ASN B C 1
ATOM 1502 O O . ASN B 1 16 ? -11.5 58.781 28.594 1 47.03 16 ASN B O 1
ATOM 1506 N N . GLU B 1 17 ? -10.414 57.781 30.188 1 45.5 17 GLU B N 1
ATOM 1507 C CA . GLU B 1 17 ? -11.062 58.656 31.172 1 45.5 17 GLU B CA 1
ATOM 1508 C C . GLU B 1 17 ? -10.578 60.094 31.016 1 45.5 17 GLU B C 1
ATOM 1510 O O . GLU B 1 17 ? -9.492 60.344 30.484 1 45.5 17 GLU B O 1
ATOM 1515 N N . ASP B 1 18 ? -11.492 61.094 31.297 1 45.62 18 ASP B N 1
ATOM 1516 C CA . ASP B 1 18 ? -11.43 62.531 31.281 1 45.62 18 ASP B CA 1
ATOM 1517 C C . ASP B 1 18 ? -10.141 63.031 31.938 1 45.62 18 ASP B C 1
ATOM 1519 O O . ASP B 1 18 ? -9.898 62.812 33.125 1 45.62 18 ASP B O 1
ATOM 1523 N N . LEU B 1 19 ? -9.055 63.125 31.25 1 48.31 19 LEU B N 1
ATOM 1524 C CA . LEU B 1 19 ? -7.758 63.688 31.578 1 48.31 19 LEU B CA 1
ATOM 1525 C C . LEU B 1 19 ? -7.926 65.062 32.219 1 48.31 19 LEU B C 1
ATOM 1527 O O . LEU B 1 19 ? -6.945 65.812 32.406 1 48.31 19 LEU B O 1
ATOM 1531 N N . THR B 1 20 ? -9.055 65.5 32.312 1 51.03 20 THR B N 1
ATOM 1532 C CA . THR B 1 20 ? -9.016 66.812 32.906 1 51.03 20 THR B CA 1
ATOM 1533 C C . THR B 1 20 ? -8.18 66.812 34.188 1 51.03 20 THR B C 1
ATOM 1535 O O . THR B 1 20 ? -7.438 67.75 34.469 1 51.03 20 THR B O 1
ATOM 1538 N N . ASP B 1 21 ? -8.516 65.938 35.188 1 56.88 21 ASP B N 1
ATOM 1539 C CA . ASP B 1 21 ? -7.906 66 36.5 1 56.88 21 ASP B CA 1
ATOM 1540 C C . ASP B 1 21 ? -6.738 65 36.625 1 56.88 21 ASP B C 1
ATOM 1542 O O . ASP B 1 21 ? -6.398 64.562 37.719 1 56.88 21 ASP B O 1
ATOM 1546 N N . VAL B 1 22 ? -6.188 64.562 35.5 1 61.62 22 VAL B N 1
ATOM 1547 C CA . VAL B 1 22 ? -5.164 63.562 35.656 1 61.62 22 VAL B CA 1
ATOM 1548 C C . VAL B 1 22 ? -3.777 64.188 35.562 1 61.62 22 VAL B C 1
ATOM 1550 O O . VAL B 1 22 ? -3.527 65 34.688 1 61.62 22 VAL B O 1
ATOM 1553 N N . SER B 1 23 ? -2.979 64.062 36.656 1 69.31 23 SER B N 1
ATOM 1554 C CA . SER B 1 23 ? -1.63 64.625 36.719 1 69.31 23 SER B CA 1
ATOM 1555 C C . SER B 1 23 ? -0.742 64.062 35.625 1 69.31 23 SER B C 1
ATOM 1557 O O . SER B 1 23 ? -1.013 63 35.062 1 69.31 23 SER B O 1
ATOM 1559 N N . PRO B 1 24 ? 0.119 64.938 35.094 1 69.12 24 PRO B N 1
ATOM 1560 C CA . PRO B 1 24 ? 1.087 64.438 34.094 1 69.12 24 PRO B CA 1
ATOM 1561 C C . PRO B 1 24 ? 1.751 63.125 34.469 1 69.12 24 PRO B C 1
ATOM 1563 O O . PRO B 1 24 ? 2.021 62.312 33.562 1 69.12 24 PRO B O 1
ATOM 1566 N N . GLU B 1 25 ? 1.799 62.938 35.75 1 71.75 25 GLU B N 1
ATOM 1567 C CA . GLU B 1 25 ? 2.434 61.719 36.219 1 71.75 25 GLU B CA 1
ATOM 1568 C C . GLU B 1 25 ? 1.547 60.5 35.938 1 71.75 25 GLU B C 1
ATOM 1570 O O . GLU B 1 25 ? 2.037 59.438 35.562 1 71.75 25 GLU B O 1
ATOM 1575 N N . GLU B 1 26 ? 0.333 60.656 36 1 70.5 26 GLU B N 1
ATOM 1576 C CA . GLU B 1 26 ? -0.631 59.594 35.781 1 70.5 26 GLU B CA 1
ATOM 1577 C C . GLU B 1 26 ? -0.749 59.25 34.312 1 70.5 26 GLU B C 1
ATOM 1579 O O . GLU B 1 26 ? -0.891 58.062 33.938 1 70.5 26 GLU B O 1
ATOM 1584 N N . ILE B 1 27 ? -0.565 60.156 33.5 1 68.19 27 ILE B N 1
ATOM 1585 C CA . ILE B 1 27 ? -0.645 59.969 32.062 1 68.19 27 ILE B CA 1
ATOM 1586 C C . ILE B 1 27 ? 0.573 59.188 31.594 1 68.19 27 ILE B C 1
ATOM 1588 O O . ILE B 1 27 ? 0.442 58.219 30.812 1 68.19 27 ILE B O 1
ATOM 1592 N N . ARG B 1 28 ? 1.695 59.562 32.25 1 71.75 28 ARG B N 1
ATOM 1593 C CA . ARG B 1 28 ? 2.934 58.875 31.875 1 71.75 28 ARG B CA 1
ATOM 1594 C C . ARG B 1 28 ? 2.889 57.406 32.312 1 71.75 28 ARG B C 1
ATOM 1596 O O . ARG B 1 28 ? 3.336 56.531 31.547 1 71.75 28 ARG B O 1
ATOM 1603 N N . ALA B 1 29 ? 2.359 57.219 33.375 1 75.06 29 ALA B N 1
ATOM 1604 C CA . ALA B 1 29 ? 2.248 55.844 33.875 1 75.06 29 ALA B CA 1
ATOM 1605 C C . ALA B 1 29 ? 1.325 55 33 1 75.06 29 ALA B C 1
ATOM 1607 O O . ALA B 1 29 ? 1.614 53.844 32.719 1 75.06 29 ALA B O 1
ATOM 1608 N N . ALA B 1 30 ? 0.309 55.656 32.531 1 70.25 30 ALA B N 1
ATOM 1609 C CA . ALA B 1 30 ? -0.646 54.969 31.672 1 70.25 30 ALA B CA 1
ATOM 1610 C C . ALA B 1 30 ? -0.025 54.656 30.312 1 70.25 30 ALA B C 1
ATOM 1612 O O . ALA B 1 30 ? -0.232 53.562 29.766 1 70.25 30 ALA B O 1
ATOM 1613 N N . GLN B 1 31 ? 0.742 55.562 29.875 1 71.12 31 GLN B N 1
ATOM 1614 C CA . GLN B 1 31 ? 1.432 55.375 28.609 1 71.12 31 GLN B CA 1
ATOM 1615 C C . GLN B 1 31 ? 2.43 54.219 28.688 1 71.12 31 GLN B C 1
ATOM 1617 O O . GLN B 1 31 ? 2.512 53.406 27.766 1 71.12 31 GLN B O 1
ATOM 1622 N N . ALA B 1 32 ? 3.133 54.219 29.766 1 75.69 32 ALA B N 1
ATOM 1623 C CA . ALA B 1 32 ? 4.117 53.188 29.984 1 75.69 32 ALA B CA 1
ATOM 1624 C C . ALA B 1 32 ? 3.441 51.812 30.078 1 75.69 32 ALA B C 1
ATOM 1626 O O . ALA B 1 32 ? 3.951 50.812 29.531 1 75.69 32 ALA B O 1
ATOM 1627 N N . ALA B 1 33 ? 2.322 51.781 30.672 1 75.25 33 ALA B N 1
ATOM 1628 C CA . ALA B 1 33 ? 1.586 50.531 30.844 1 75.25 33 ALA B CA 1
ATOM 1629 C C . ALA B 1 33 ? 1.082 50 29.516 1 75.25 33 ALA B C 1
ATOM 1631 O O . ALA B 1 33 ? 1.205 48.812 29.219 1 75.25 33 ALA B O 1
ATOM 1632 N N . VAL B 1 34 ? 0.637 50.906 28.703 1 72.44 34 VAL B N 1
ATOM 1633 C CA . VAL B 1 34 ? 0.098 50.5 27.406 1 72.44 34 VAL B CA 1
ATOM 1634 C C . VAL B 1 34 ? 1.235 50.062 26.484 1 72.44 34 VAL B C 1
ATOM 1636 O O . VAL B 1 34 ? 1.093 49.094 25.734 1 72.44 34 VAL B O 1
ATOM 1639 N N . ALA B 1 35 ? 2.342 50.75 26.594 1 73.19 35 ALA B N 1
ATOM 1640 C CA . ALA B 1 35 ? 3.516 50.406 25.812 1 73.19 35 ALA B CA 1
ATOM 1641 C C . ALA B 1 35 ? 4 49 26.141 1 73.19 35 ALA B C 1
ATOM 1643 O O . ALA B 1 35 ? 4.348 48.219 25.25 1 73.19 35 ALA B O 1
ATOM 1644 N N . SER B 1 36 ? 3.99 48.656 27.422 1 79.06 36 SER B N 1
ATOM 1645 C CA . SER B 1 36 ? 4.398 47.344 27.891 1 79.06 36 SER B CA 1
ATOM 1646 C C . SER B 1 36 ? 3.434 46.25 27.391 1 79.06 36 SER B C 1
ATOM 1648 O O . SER B 1 36 ? 3.863 45.188 26.953 1 79.06 36 SER B O 1
ATOM 1650 N N . GLN B 1 37 ? 2.209 46.625 27.406 1 75.19 37 GLN B N 1
ATOM 1651 C CA . GLN B 1 3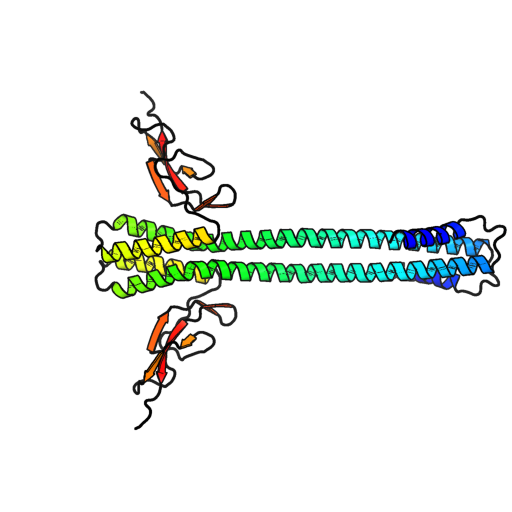7 ? 1.199 45.656 26.922 1 75.19 37 GLN B CA 1
ATOM 1652 C C . GLN B 1 37 ? 1.347 45.406 25.438 1 75.19 37 GLN B C 1
ATOM 1654 O O . GLN B 1 37 ? 1.187 44.281 24.969 1 75.19 37 GLN B O 1
ATOM 1659 N N . LEU B 1 38 ? 1.662 46.438 24.703 1 74.12 38 LEU B N 1
ATOM 1660 C CA . LEU B 1 38 ? 1.873 46.312 23.266 1 74.12 38 LEU B CA 1
ATOM 1661 C C . LEU B 1 38 ? 3.072 45.438 22.953 1 74.12 38 LEU B C 1
ATOM 1663 O O . LEU B 1 38 ? 3.002 44.562 22.078 1 74.12 38 LEU B O 1
ATOM 1667 N N . GLU B 1 39 ? 4.152 45.656 23.688 1 79.25 39 GLU B N 1
ATOM 1668 C CA . GLU B 1 39 ? 5.355 44.844 23.516 1 79.25 39 GLU B CA 1
ATOM 1669 C C . GLU B 1 39 ? 5.074 43.375 23.781 1 79.25 39 GLU B C 1
ATOM 1671 O O . GLU B 1 39 ? 5.504 42.5 23.016 1 79.25 39 GLU B O 1
ATOM 1676 N N . THR B 1 40 ? 4.277 43.094 24.812 1 80.06 40 THR B N 1
ATOM 1677 C CA . THR B 1 40 ? 3.928 41.719 25.172 1 80.06 40 THR B CA 1
ATOM 1678 C C . THR B 1 40 ? 3.055 41.094 24.109 1 80.06 40 THR B C 1
ATOM 1680 O O . THR B 1 40 ? 3.277 39.938 23.719 1 80.06 40 THR B O 1
ATOM 1683 N N . ALA B 1 41 ? 2.104 41.875 23.578 1 73.75 41 ALA B N 1
ATOM 1684 C CA . ALA B 1 41 ? 1.194 41.375 22.547 1 73.75 41 ALA B CA 1
ATOM 1685 C C . ALA B 1 41 ? 1.942 41.094 21.25 1 73.75 41 ALA B C 1
ATOM 1687 O O . ALA B 1 41 ? 1.68 40.062 20.594 1 73.75 41 ALA B O 1
ATOM 1688 N N . GLU B 1 42 ? 2.916 41.938 20.953 1 76.44 42 GLU B N 1
ATOM 1689 C CA . GLU B 1 42 ? 3.713 41.75 19.75 1 76.44 42 GLU B CA 1
ATOM 1690 C C . GLU B 1 42 ? 4.609 40.531 19.859 1 76.44 42 GLU B C 1
ATOM 1692 O O . GLU B 1 42 ? 4.766 39.781 18.891 1 76.44 42 GLU B O 1
ATOM 1697 N N . ASP B 1 43 ? 5.137 40.312 21.016 1 83.44 43 ASP B N 1
ATOM 1698 C CA . ASP B 1 43 ? 5.977 39.156 21.25 1 83.44 43 ASP B CA 1
ATOM 1699 C C . ASP B 1 43 ? 5.164 37.875 21.141 1 83.44 43 ASP B C 1
ATOM 1701 O O . ASP B 1 43 ? 5.613 36.906 20.531 1 83.44 43 ASP B O 1
ATOM 1705 N N . ARG B 1 44 ? 4.016 37.906 21.703 1 74.31 44 ARG B N 1
ATOM 1706 C CA . ARG B 1 44 ? 3.139 36.75 21.641 1 74.31 44 ARG B CA 1
ATOM 1707 C C . ARG B 1 44 ? 2.756 36.438 20.188 1 74.31 44 ARG B C 1
ATOM 1709 O O . ARG B 1 44 ? 2.748 35.281 19.781 1 74.31 44 ARG B O 1
ATOM 1716 N N . TRP B 1 45 ? 2.541 37.5 19.422 1 72.69 45 TRP B N 1
ATOM 1717 C CA . TRP B 1 45 ? 2.18 37.344 18.016 1 72.69 45 TRP B CA 1
ATOM 1718 C C . TRP B 1 45 ? 3.334 36.75 17.219 1 72.69 45 TRP B C 1
ATOM 1720 O O . TRP B 1 45 ? 3.137 35.812 16.422 1 72.69 45 TRP B O 1
ATOM 1730 N N . ARG B 1 46 ? 4.492 37.312 17.453 1 78 46 ARG B N 1
ATOM 1731 C CA . ARG B 1 46 ? 5.664 36.812 16.719 1 78 46 ARG B CA 1
ATOM 1732 C C . ARG B 1 46 ? 5.914 35.344 17.016 1 78 46 ARG B C 1
ATOM 1734 O O . ARG B 1 46 ? 6.191 34.562 16.109 1 78 46 ARG B O 1
ATOM 1741 N N . ARG B 1 47 ? 5.738 35.031 18.25 1 81.5 47 ARG B N 1
ATOM 1742 C CA . ARG B 1 47 ? 5.941 33.625 18.625 1 81.5 47 ARG B CA 1
ATOM 1743 C C . ARG B 1 47 ? 4.879 32.719 18 1 81.5 47 ARG B C 1
ATOM 1745 O O . ARG B 1 47 ? 5.195 31.672 17.469 1 81.5 47 ARG B O 1
ATOM 1752 N N . ALA B 1 48 ? 3.637 33.156 18.031 1 75.69 48 ALA B N 1
ATOM 1753 C CA . ALA B 1 48 ? 2.547 32.375 17.453 1 75.69 48 ALA B CA 1
ATOM 1754 C C . ALA B 1 48 ? 2.736 32.219 15.945 1 75.69 48 ALA B C 1
ATOM 1756 O O . ALA B 1 48 ? 2.484 31.141 15.391 1 75.69 48 ALA B O 1
ATOM 1757 N N . ALA B 1 49 ? 3.215 33.25 15.297 1 76.56 49 ALA B N 1
ATOM 1758 C CA . ALA B 1 49 ? 3.461 33.219 13.859 1 76.56 49 ALA B CA 1
ATOM 1759 C C . ALA B 1 49 ? 4.594 32.281 13.516 1 76.56 49 ALA B C 1
ATOM 1761 O O . ALA B 1 49 ? 4.512 31.531 12.531 1 76.56 49 ALA B O 1
ATOM 1762 N N . ALA B 1 50 ? 5.617 32.344 14.375 1 81.94 50 ALA B N 1
ATOM 1763 C CA . ALA B 1 50 ? 6.734 31.422 14.188 1 81.94 50 ALA B CA 1
ATOM 1764 C C . ALA B 1 50 ? 6.297 29.969 14.391 1 81.94 50 ALA B C 1
ATOM 1766 O O . ALA B 1 50 ? 6.676 29.094 13.617 1 81.94 50 ALA B O 1
ATOM 1767 N N . ASP B 1 51 ? 5.531 29.734 15.375 1 80.81 51 ASP B N 1
ATOM 1768 C CA . ASP B 1 51 ? 5.016 28.406 15.656 1 80.81 51 ASP B CA 1
ATOM 1769 C C . ASP B 1 51 ? 4.148 27.891 14.508 1 80.81 51 ASP B C 1
ATOM 1771 O O . ASP B 1 51 ? 4.219 26.719 14.141 1 80.81 51 ASP B O 1
ATOM 1775 N N . TYR B 1 52 ? 3.408 28.797 13.93 1 78.56 52 TYR B N 1
ATOM 1776 C CA . TYR B 1 52 ? 2.562 28.469 12.789 1 78.56 52 TYR B CA 1
ATOM 1777 C C . TYR B 1 52 ? 3.406 28.062 11.586 1 78.56 52 TYR B C 1
ATOM 1779 O O . TYR B 1 52 ? 3.15 27.031 10.961 1 78.56 52 TYR B O 1
ATOM 1787 N N . ASP B 1 53 ? 4.391 28.812 11.312 1 80.75 53 ASP B N 1
ATOM 1788 C CA . ASP B 1 53 ? 5.262 28.516 10.172 1 80.75 53 ASP B CA 1
ATOM 1789 C C . ASP B 1 53 ? 6.012 27.203 10.383 1 80.75 53 ASP B C 1
ATOM 1791 O O . ASP B 1 53 ? 6.129 26.406 9.453 1 80.75 53 ASP B O 1
ATOM 1795 N N . ASN B 1 54 ? 6.426 27.062 11.602 1 84.06 54 ASN B N 1
ATOM 1796 C CA . ASN B 1 54 ? 7.102 25.812 11.945 1 84.06 54 ASN B CA 1
ATOM 1797 C C . ASN B 1 54 ? 6.172 24.609 11.812 1 84.06 54 ASN B C 1
ATOM 1799 O O . ASN B 1 54 ? 6.578 23.562 11.312 1 84.06 54 ASN B O 1
ATOM 1803 N N . LEU B 1 55 ? 4.984 24.812 12.172 1 81.69 55 LEU B N 1
ATOM 1804 C CA . LEU B 1 55 ? 3.998 23.75 12.07 1 81.69 55 LEU B CA 1
ATOM 1805 C C . LEU B 1 55 ? 3.705 23.406 10.609 1 81.69 55 LEU B C 1
ATOM 1807 O O . LEU B 1 55 ? 3.594 22.234 10.242 1 81.69 55 LEU B O 1
ATOM 1811 N N . ARG B 1 56 ? 3.613 24.406 9.836 1 80.25 56 ARG B N 1
ATOM 1812 C CA . ARG B 1 56 ? 3.359 24.219 8.414 1 80.25 56 ARG B CA 1
ATOM 1813 C C . ARG B 1 56 ? 4.48 23.422 7.762 1 80.25 56 ARG B C 1
ATOM 1815 O O . ARG B 1 56 ? 4.223 22.453 7.027 1 80.25 56 ARG B O 1
ATOM 1822 N N . LYS B 1 57 ? 5.672 23.719 8.062 1 83.88 57 LYS B N 1
ATOM 1823 C CA . LYS B 1 57 ? 6.824 23.031 7.5 1 83.88 57 LYS B CA 1
ATOM 1824 C C . LYS B 1 57 ? 6.91 21.594 8.023 1 83.88 57 LYS B C 1
ATOM 1826 O O . LYS B 1 57 ? 7.164 20.672 7.258 1 83.88 57 LYS B O 1
ATOM 1831 N N . ARG B 1 58 ? 6.688 21.484 9.227 1 87.06 58 ARG B N 1
ATOM 1832 C CA . ARG B 1 58 ? 6.727 20.156 9.844 1 87.06 58 ARG B CA 1
ATOM 1833 C C . ARG B 1 58 ? 5.613 19.266 9.305 1 87.06 58 ARG B C 1
ATOM 1835 O O . ARG B 1 58 ? 5.824 18.078 9.078 1 87.06 58 ARG B O 1
ATOM 1842 N N . THR B 1 59 ? 4.473 19.859 9.039 1 85.81 59 THR B N 1
ATOM 1843 C CA . THR B 1 59 ? 3.324 19.125 8.531 1 85.81 59 THR B CA 1
ATOM 1844 C C . THR B 1 59 ? 3.613 18.562 7.145 1 85.81 59 THR B C 1
ATOM 1846 O O . THR B 1 59 ? 3.293 17.406 6.852 1 85.81 59 THR B O 1
ATOM 1849 N N . ALA B 1 60 ? 4.211 19.375 6.32 1 84.81 60 ALA B N 1
ATOM 1850 C CA . ALA B 1 60 ? 4.547 18.906 4.973 1 84.81 60 ALA B CA 1
ATOM 1851 C C . ALA B 1 60 ? 5.477 17.703 5.02 1 84.81 60 ALA B C 1
ATOM 1853 O O . ALA B 1 60 ? 5.277 16.734 4.289 1 84.81 60 ALA B O 1
ATOM 1854 N N . ARG B 1 61 ? 6.438 17.719 5.852 1 89.94 61 ARG B N 1
ATOM 1855 C CA . ARG B 1 61 ? 7.367 16.609 6.004 1 89.94 61 ARG B CA 1
ATOM 1856 C C . ARG B 1 61 ? 6.668 15.383 6.598 1 89.94 61 ARG B C 1
ATOM 1858 O O . ARG B 1 61 ? 6.93 14.25 6.191 1 89.94 61 ARG B O 1
ATOM 1865 N N . GLU B 1 62 ? 5.84 15.648 7.461 1 91.06 62 GLU B N 1
ATOM 1866 C CA . GLU B 1 62 ? 5.109 14.578 8.125 1 91.06 62 GLU B CA 1
ATOM 1867 C C . GLU B 1 62 ? 4.199 13.844 7.148 1 91.06 62 GLU B C 1
ATOM 1869 O O . GLU B 1 62 ? 4.086 12.617 7.199 1 91.06 62 GLU B O 1
ATOM 1874 N N . ILE B 1 63 ? 3.629 14.617 6.242 1 92.12 63 ILE B N 1
ATOM 1875 C CA . ILE B 1 63 ? 2.748 14.031 5.238 1 92.12 63 ILE B CA 1
ATOM 1876 C C . ILE B 1 63 ? 3.545 13.078 4.344 1 92.12 63 ILE B C 1
ATOM 1878 O O . ILE B 1 63 ? 3.104 11.961 4.07 1 92.12 63 ILE B O 1
ATOM 1882 N N . GLN B 1 64 ? 4.684 13.469 3.973 1 93.62 64 GLN B N 1
ATOM 1883 C CA . GLN B 1 64 ? 5.527 12.633 3.131 1 93.62 64 GLN B CA 1
ATOM 1884 C C . GLN B 1 64 ? 5.98 11.375 3.879 1 93.62 64 GLN B C 1
ATOM 1886 O O . GLN B 1 64 ? 5.992 10.281 3.314 1 93.62 64 GLN B O 1
ATOM 1891 N N . THR B 1 65 ? 6.316 11.594 5.09 1 95.25 65 THR B N 1
ATOM 1892 C CA . THR B 1 65 ? 6.75 10.477 5.922 1 95.25 65 THR B CA 1
ATOM 1893 C C . THR B 1 65 ? 5.621 9.461 6.09 1 95.25 65 THR B C 1
ATOM 1895 O O . THR B 1 65 ? 5.844 8.25 5.969 1 95.25 65 THR B O 1
ATOM 1898 N N . VAL B 1 66 ? 4.457 9.914 6.281 1 95.75 66 VAL B N 1
ATOM 1899 C CA . VAL B 1 66 ? 3.293 9.047 6.457 1 95.75 66 VAL B CA 1
ATOM 1900 C C . VAL B 1 66 ? 3.016 8.281 5.168 1 95.75 66 VAL B C 1
ATOM 1902 O O . VAL B 1 66 ? 2.736 7.082 5.199 1 95.75 66 VAL B O 1
ATOM 1905 N N . ARG B 1 67 ? 3.121 8.992 4.055 1 96.62 67 ARG B N 1
ATOM 1906 C CA . ARG B 1 67 ? 2.918 8.359 2.752 1 96.62 67 ARG B CA 1
ATOM 1907 C C . ARG B 1 67 ? 3.896 7.215 2.539 1 96.62 67 ARG B C 1
ATOM 1909 O O . ARG B 1 67 ? 3.496 6.113 2.158 1 96.62 67 ARG B O 1
ATOM 1916 N N . GLU B 1 68 ? 5.09 7.414 2.834 1 96.88 68 GLU B N 1
ATOM 1917 C CA . GLU B 1 68 ? 6.137 6.414 2.637 1 96.88 68 GLU B CA 1
ATOM 1918 C C . GLU B 1 68 ? 5.973 5.242 3.602 1 96.88 68 GLU B C 1
ATOM 1920 O O . GLU B 1 68 ? 6.141 4.086 3.217 1 96.88 68 GLU B O 1
ATOM 1925 N N . GLN B 1 69 ? 5.664 5.57 4.816 1 97.44 69 GLN B N 1
ATOM 1926 C CA . GLN B 1 69 ? 5.469 4.535 5.824 1 97.44 69 GLN B CA 1
ATOM 1927 C C . GLN B 1 69 ? 4.285 3.639 5.473 1 97.44 69 GLN B C 1
ATOM 1929 O O . GLN B 1 69 ? 4.363 2.416 5.605 1 97.44 69 GLN B O 1
ATOM 1934 N N . GLU B 1 70 ? 3.197 4.262 5.027 1 98.12 70 GLU B N 1
ATOM 1935 C CA . GLU B 1 70 ? 2.023 3.477 4.66 1 98.12 70 GLU B CA 1
ATOM 1936 C C . GLU B 1 70 ? 2.291 2.629 3.42 1 98.12 70 GLU B C 1
ATOM 1938 O O . GLU B 1 70 ? 1.839 1.486 3.332 1 98.12 70 GLU B O 1
ATOM 1943 N N . ARG B 1 71 ? 3.033 3.193 2.465 1 98.31 71 ARG B N 1
ATOM 1944 C CA . ARG B 1 71 ? 3.428 2.441 1.279 1 98.31 71 ARG B CA 1
ATOM 1945 C C . ARG B 1 71 ? 4.23 1.2 1.659 1 98.31 71 ARG B C 1
ATOM 1947 O O . ARG B 1 71 ? 3.965 0.106 1.159 1 98.31 71 ARG B O 1
ATOM 1954 N N . GLN B 1 72 ? 5.125 1.438 2.541 1 98.31 72 GLN B N 1
ATOM 1955 C CA . GLN B 1 72 ? 5.957 0.329 3 1 98.31 72 GLN B CA 1
ATOM 1956 C C . GLN B 1 72 ? 5.125 -0.71 3.744 1 98.31 72 GLN B C 1
ATOM 1958 O O . GLN B 1 72 ? 5.273 -1.913 3.518 1 98.31 72 GLN B O 1
ATOM 1963 N N . HIS B 1 73 ? 4.27 -0.251 4.598 1 98 73 HIS B N 1
ATOM 1964 C CA . HIS B 1 73 ? 3.402 -1.133 5.371 1 98 73 HIS B CA 1
ATOM 1965 C C . HIS B 1 73 ? 2.527 -1.984 4.453 1 98 73 HIS B C 1
ATOM 1967 O O . HIS B 1 73 ? 2.457 -3.205 4.617 1 98 73 HIS B O 1
ATOM 1973 N N . THR B 1 74 ? 1.93 -1.373 3.475 1 98.5 74 THR B N 1
ATOM 1974 C CA . THR B 1 74 ? 1.023 -2.047 2.551 1 98.5 74 THR B CA 1
ATOM 1975 C C . THR B 1 74 ? 1.789 -3.01 1.648 1 98.5 74 THR B C 1
ATOM 1977 O O . THR B 1 74 ? 1.355 -4.145 1.433 1 98.5 74 THR B O 1
ATOM 1980 N N . ALA B 1 75 ? 2.926 -2.559 1.15 1 98.5 75 ALA B N 1
ATOM 1981 C CA . ALA B 1 75 ? 3.754 -3.41 0.3 1 98.5 75 ALA B CA 1
ATOM 1982 C C . ALA B 1 75 ? 4.215 -4.656 1.052 1 98.5 75 ALA B C 1
ATOM 1984 O O . ALA B 1 75 ? 4.207 -5.762 0.501 1 98.5 75 ALA B O 1
ATOM 1985 N N . LYS B 1 76 ? 4.551 -4.527 2.338 1 98.19 76 LYS B N 1
ATOM 1986 C CA . LYS B 1 76 ? 5.027 -5.633 3.164 1 98.19 76 LYS B CA 1
ATOM 1987 C C . LYS B 1 76 ? 3.949 -6.699 3.334 1 98.19 76 LYS B C 1
ATOM 1989 O O . LYS B 1 76 ? 4.254 -7.891 3.42 1 98.19 76 LYS B O 1
ATOM 1994 N N . ALA B 1 77 ? 2.75 -6.277 3.346 1 97.69 77 ALA B N 1
ATOM 1995 C CA . ALA B 1 77 ? 1.625 -7.188 3.537 1 97.69 77 ALA B CA 1
ATOM 1996 C C . ALA B 1 77 ? 1.517 -8.18 2.381 1 97.69 77 ALA B C 1
ATOM 1998 O O . ALA B 1 77 ? 0.897 -9.234 2.518 1 97.69 77 ALA B O 1
ATOM 1999 N N . PHE B 1 78 ? 2.236 -7.891 1.217 1 97.81 78 PHE B N 1
ATOM 2000 C CA . PHE B 1 78 ? 2.092 -8.742 0.041 1 97.81 78 PHE B CA 1
ATOM 2001 C C . PHE B 1 78 ? 3.318 -9.625 -0.143 1 97.81 78 PHE B C 1
ATOM 2003 O O . PHE B 1 78 ? 3.35 -10.477 -1.033 1 97.81 78 PHE B O 1
ATOM 2010 N N . LEU B 1 79 ? 4.273 -9.469 0.751 1 98 79 LEU B N 1
ATOM 2011 C CA . LEU B 1 79 ? 5.504 -10.234 0.608 1 98 79 LEU B CA 1
ATOM 2012 C C . LEU B 1 79 ? 5.234 -11.734 0.743 1 98 79 LEU B C 1
ATOM 2014 O O . LEU B 1 79 ? 5.816 -12.539 0.02 1 98 79 LEU B O 1
ATOM 2018 N N . PRO B 1 80 ? 4.305 -12.117 1.594 1 96.94 80 PRO B N 1
ATOM 2019 C CA . PRO B 1 80 ? 4.004 -13.547 1.668 1 96.94 80 PRO B CA 1
ATOM 2020 C C . PRO B 1 80 ? 3.49 -14.117 0.346 1 96.94 80 PRO B C 1
ATOM 2022 O O . PRO B 1 80 ? 3.729 -15.281 0.035 1 96.94 80 PRO B O 1
ATOM 2025 N N . VAL B 1 81 ? 2.828 -13.336 -0.436 1 96.75 81 VAL B N 1
ATOM 2026 C CA . VAL B 1 81 ? 2.344 -13.766 -1.744 1 96.75 81 VAL B CA 1
ATOM 2027 C C . VAL B 1 81 ? 3.527 -14.047 -2.666 1 96.75 81 VAL B C 1
ATOM 2029 O O . VAL B 1 81 ? 3.568 -15.078 -3.338 1 96.75 81 VAL B O 1
ATOM 2032 N N . VAL B 1 82 ? 4.488 -13.148 -2.668 1 96.94 82 VAL B N 1
ATOM 2033 C CA . VAL B 1 82 ? 5.691 -13.328 -3.471 1 96.94 82 VAL B CA 1
ATOM 2034 C C . VAL B 1 82 ? 6.434 -14.586 -3.016 1 96.94 82 VAL B C 1
ATOM 2036 O O . VAL B 1 82 ? 6.844 -15.406 -3.84 1 96.94 82 VAL B O 1
ATOM 2039 N N . ASP B 1 83 ? 6.488 -14.734 -1.729 1 96.44 83 ASP B N 1
ATOM 2040 C CA . ASP B 1 83 ? 7.168 -15.898 -1.172 1 96.44 83 ASP B CA 1
ATOM 2041 C C . ASP B 1 83 ? 6.465 -17.188 -1.572 1 96.44 83 ASP B C 1
ATOM 2043 O O . ASP B 1 83 ? 7.117 -18.188 -1.889 1 96.44 83 ASP B O 1
ATOM 2047 N N . GLY B 1 84 ? 5.148 -17.109 -1.493 1 94.06 84 GLY B N 1
ATOM 2048 C CA . GLY B 1 84 ? 4.375 -18.266 -1.912 1 94.06 84 GLY B CA 1
ATOM 2049 C C . GLY B 1 84 ? 4.574 -18.625 -3.375 1 94.06 84 GLY B C 1
ATOM 2050 O O . GLY B 1 84 ? 4.695 -19.797 -3.725 1 94.06 84 GLY B O 1
ATOM 2051 N N . LEU B 1 85 ? 4.66 -17.656 -4.238 1 93.62 85 LEU B N 1
ATOM 2052 C CA . LEU B 1 85 ? 4.898 -17.859 -5.66 1 93.62 85 LEU B CA 1
ATOM 2053 C C . LEU B 1 85 ? 6.297 -18.422 -5.902 1 93.62 85 LEU B C 1
ATOM 2055 O O . LEU B 1 85 ? 6.469 -19.344 -6.699 1 93.62 85 LEU B O 1
ATOM 2059 N N . ASP B 1 86 ? 7.23 -17.906 -5.191 1 93.75 86 ASP B N 1
ATOM 2060 C CA . ASP B 1 86 ? 8.602 -18.406 -5.301 1 93.75 86 ASP B CA 1
ATOM 2061 C C . ASP B 1 86 ? 8.68 -19.875 -4.898 1 93.75 86 ASP B C 1
ATOM 2063 O O . ASP B 1 86 ? 9.328 -20.672 -5.578 1 93.75 86 ASP B O 1
ATOM 2067 N N . ARG B 1 87 ? 8.016 -20.188 -3.828 1 91.31 87 ARG B N 1
ATOM 2068 C CA . ARG B 1 87 ? 7.996 -21.578 -3.361 1 91.31 87 ARG B CA 1
ATOM 2069 C C . ARG B 1 87 ? 7.344 -22.5 -4.391 1 91.31 87 ARG B C 1
ATOM 2071 O O . ARG B 1 87 ? 7.867 -23.562 -4.691 1 91.31 87 ARG B O 1
ATOM 2078 N N . ALA B 1 88 ? 6.305 -22.078 -4.93 1 86.69 88 ALA B N 1
ATOM 2079 C CA . ALA B 1 88 ? 5.602 -22.875 -5.938 1 86.69 88 ALA B CA 1
ATOM 2080 C C . ALA B 1 88 ? 6.477 -23.078 -7.172 1 86.69 88 ALA B C 1
ATOM 2082 O O . ALA B 1 88 ? 6.539 -24.188 -7.715 1 86.69 88 ALA B O 1
ATOM 2083 N N . LEU B 1 89 ? 7.156 -22.047 -7.602 1 88.56 89 LEU B N 1
ATOM 2084 C CA . LEU B 1 89 ? 7.977 -22.094 -8.805 1 88.56 89 LEU B CA 1
ATOM 2085 C C . LEU B 1 89 ? 9.195 -22.984 -8.602 1 88.56 89 LEU B C 1
ATOM 2087 O O . LEU B 1 89 ? 9.719 -23.562 -9.555 1 88.56 89 LEU B O 1
ATOM 2091 N N . SER B 1 90 ? 9.57 -23.094 -7.379 1 86.31 90 SER B N 1
ATOM 2092 C CA . SER B 1 90 ? 10.742 -23.922 -7.074 1 86.31 90 SER B CA 1
ATOM 2093 C C . SER B 1 90 ? 10.43 -25.406 -7.25 1 86.31 90 SER B C 1
ATOM 2095 O O . SER B 1 90 ? 11.328 -26.219 -7.453 1 86.31 90 SER B O 1
ATOM 2097 N N . PHE B 1 91 ? 9.109 -25.781 -7.238 1 76.94 91 PHE B N 1
ATOM 2098 C CA . PHE B 1 91 ? 8.688 -27.156 -7.43 1 76.94 91 PHE B CA 1
ATOM 2099 C C . PHE B 1 91 ? 8.352 -27.422 -8.891 1 76.94 91 PHE B C 1
ATOM 2101 O O . PHE B 1 91 ? 7.949 -28.531 -9.258 1 76.94 91 PHE B O 1
ATOM 2108 N N . GLY B 1 92 ? 8.406 -26.5 -9.859 1 70.38 92 GLY B N 1
ATOM 2109 C CA . GLY B 1 92 ? 7.863 -26.453 -11.203 1 70.38 92 GLY B CA 1
ATOM 2110 C C . GLY B 1 92 ? 8.453 -27.516 -12.117 1 70.38 92 GLY B C 1
ATOM 2111 O O . GLY B 1 92 ? 7.98 -27.703 -13.242 1 70.38 92 GLY B O 1
ATOM 2112 N N . VAL B 1 93 ? 9.516 -28.188 -11.836 1 62.78 93 VAL B N 1
ATOM 2113 C CA . VAL B 1 93 ? 10.023 -29.203 -12.758 1 62.78 93 VAL B CA 1
ATOM 2114 C C . VAL B 1 93 ? 8.922 -30.203 -13.094 1 62.78 93 VAL B C 1
ATOM 2116 O O . VAL B 1 93 ? 8.836 -30.688 -14.227 1 62.78 93 VAL B O 1
ATOM 2119 N N . ASP B 1 94 ? 7.871 -30.281 -12.305 1 65.56 94 ASP B N 1
ATOM 2120 C CA . ASP B 1 94 ? 6.824 -31.281 -12.5 1 65.56 94 ASP B CA 1
ATOM 2121 C C . ASP B 1 94 ? 5.555 -30.641 -13.055 1 65.56 94 ASP B C 1
ATOM 2123 O O . ASP B 1 94 ? 4.566 -31.328 -13.32 1 65.56 94 ASP B O 1
ATOM 2127 N N . LEU B 1 95 ? 5.75 -29.359 -13.445 1 72.56 95 LEU B N 1
ATOM 2128 C CA . LEU B 1 95 ? 4.562 -28.641 -13.891 1 72.56 95 LEU B CA 1
ATOM 2129 C C . LEU B 1 95 ? 4.508 -28.562 -15.414 1 72.56 95 LEU B C 1
ATOM 2131 O O . LEU B 1 95 ? 5.547 -28.609 -16.078 1 72.56 95 LEU B O 1
ATOM 2135 N N . ASP B 1 96 ? 3.297 -28.594 -15.906 1 76.06 96 ASP B N 1
ATOM 2136 C CA . ASP B 1 96 ? 3.094 -28.312 -17.328 1 76.06 96 ASP B CA 1
ATOM 2137 C C . ASP B 1 96 ? 3.682 -26.969 -17.703 1 76.06 96 ASP B C 1
ATOM 2139 O O . ASP B 1 96 ? 3.615 -26.016 -16.922 1 76.06 96 ASP B O 1
ATOM 2143 N N . GLU B 1 97 ? 4.25 -26.906 -18.828 1 77.81 97 GLU B N 1
ATOM 2144 C CA . GLU B 1 97 ? 4.934 -25.703 -19.312 1 77.81 97 GLU B CA 1
ATOM 2145 C C . GLU B 1 97 ? 4.012 -24.5 -19.281 1 77.81 97 GLU B C 1
ATOM 2147 O O . GLU B 1 97 ? 4.449 -23.391 -18.969 1 77.81 97 GLU B O 1
ATOM 2152 N N . GLY B 1 98 ? 2.738 -24.719 -19.594 1 77.94 98 GLY B N 1
ATOM 2153 C CA . GLY B 1 98 ? 1.785 -23.625 -19.594 1 77.94 98 GLY B CA 1
ATOM 2154 C C . GLY B 1 98 ? 1.527 -23.062 -18.203 1 77.94 98 GLY B C 1
ATOM 2155 O O . GLY B 1 98 ? 1.505 -21.844 -18.016 1 77.94 98 GLY B O 1
ATOM 2156 N N . VAL B 1 99 ? 1.466 -23.953 -17.25 1 79.56 99 VAL B N 1
ATOM 2157 C CA . VAL B 1 99 ? 1.221 -23.562 -15.859 1 79.56 99 VAL B CA 1
ATOM 2158 C C . VAL B 1 99 ? 2.445 -22.844 -15.305 1 79.56 99 VAL B C 1
ATOM 2160 O O . VAL B 1 99 ? 2.318 -21.812 -14.641 1 79.56 99 VAL B O 1
ATOM 2163 N N . LEU B 1 100 ? 3.555 -23.391 -15.625 1 84.38 100 LEU B N 1
ATOM 2164 C CA . LEU B 1 100 ? 4.809 -22.797 -15.18 1 84.38 100 LEU B CA 1
ATOM 2165 C C . LEU B 1 100 ? 4.961 -21.375 -15.727 1 84.38 100 LEU B C 1
ATOM 2167 O O . LEU B 1 100 ? 5.305 -20.453 -14.984 1 84.38 100 LEU B O 1
ATOM 2171 N N . GLY B 1 101 ? 4.656 -21.25 -16.984 1 86.44 101 GLY B N 1
ATOM 2172 C CA . GLY B 1 101 ? 4.723 -19.938 -17.609 1 86.44 101 GLY B CA 1
ATOM 2173 C C . GLY B 1 101 ? 3.754 -18.938 -17 1 86.44 101 GLY B C 1
ATOM 2174 O O . GLY B 1 101 ? 4.102 -17.781 -16.781 1 86.44 101 GLY B O 1
ATOM 2175 N N . GLY B 1 102 ? 2.553 -19.344 -16.688 1 85.94 102 GLY B N 1
ATOM 2176 C CA . GLY B 1 102 ? 1.562 -18.5 -16.047 1 85.94 102 GLY B CA 1
ATOM 2177 C C . GLY B 1 102 ? 1.974 -18.031 -14.656 1 85.94 102 GLY B C 1
ATOM 2178 O O . GLY B 1 102 ? 1.807 -16.859 -14.312 1 85.94 102 GLY B O 1
ATOM 2179 N N . MET B 1 103 ? 2.531 -18.969 -13.914 1 88.12 103 MET B N 1
ATOM 2180 C CA . MET B 1 103 ? 2.977 -18.641 -12.562 1 88.12 103 MET B CA 1
ATOM 2181 C C . MET B 1 103 ? 4.152 -17.672 -12.602 1 88.12 103 MET B C 1
ATOM 2183 O O . MET B 1 103 ? 4.242 -16.75 -11.773 1 88.12 103 MET B O 1
ATOM 2187 N N . GLN B 1 104 ? 5.02 -17.859 -13.555 1 92.5 104 GLN B N 1
ATOM 2188 C CA . GLN B 1 104 ? 6.152 -16.953 -13.719 1 92.5 104 GLN B CA 1
ATOM 2189 C C . GLN B 1 104 ? 5.68 -15.539 -14.078 1 92.5 104 GLN B C 1
ATOM 2191 O O . GLN B 1 104 ? 6.25 -14.555 -13.609 1 92.5 104 GLN B O 1
ATOM 2196 N N . ALA B 1 105 ? 4.676 -15.516 -14.875 1 93.94 105 ALA B N 1
ATOM 2197 C CA . ALA B 1 105 ? 4.117 -14.227 -15.266 1 93.94 105 ALA B CA 1
ATOM 2198 C C . ALA B 1 105 ? 3.527 -13.492 -14.062 1 93.94 105 ALA B C 1
ATOM 2200 O O . ALA B 1 105 ? 3.73 -12.289 -13.906 1 93.94 105 ALA B O 1
ATOM 2201 N N . VAL B 1 106 ? 2.803 -14.242 -13.25 1 95.06 106 VAL B N 1
ATOM 2202 C CA . VAL B 1 106 ? 2.201 -13.648 -12.062 1 95.06 106 VAL B CA 1
ATOM 2203 C C . VAL B 1 106 ? 3.299 -13.18 -11.109 1 95.06 106 VAL B C 1
ATOM 2205 O O . VAL B 1 106 ? 3.201 -12.094 -10.523 1 95.06 106 VAL B O 1
ATOM 2208 N N . ARG B 1 107 ? 4.32 -13.961 -10.953 1 96.06 107 ARG B N 1
ATOM 2209 C CA . ARG B 1 107 ? 5.449 -13.594 -10.102 1 96.06 107 ARG B CA 1
ATOM 2210 C C . ARG B 1 107 ? 6.129 -12.328 -10.609 1 96.06 107 ARG B C 1
ATOM 2212 O O . ARG B 1 107 ? 6.508 -11.453 -9.828 1 96.06 107 ARG B O 1
ATOM 2219 N N . ALA B 1 108 ? 6.266 -12.242 -11.891 1 96.75 108 ALA B N 1
ATOM 2220 C CA . ALA B 1 108 ? 6.852 -11.055 -12.508 1 96.75 108 ALA B CA 1
ATOM 2221 C C . ALA B 1 108 ? 5.973 -9.828 -12.273 1 96.75 108 ALA B C 1
ATOM 2223 O O . ALA B 1 108 ? 6.48 -8.727 -12.039 1 96.75 108 ALA B O 1
ATOM 2224 N N . GLN B 1 109 ? 4.684 -10.023 -12.352 1 96.94 109 GLN B N 1
ATOM 2225 C CA . GLN B 1 109 ? 3.752 -8.93 -12.094 1 96.94 109 GLN B CA 1
ATOM 2226 C C . GLN B 1 109 ? 3.893 -8.414 -10.664 1 96.94 109 GLN B C 1
ATOM 2228 O O . GLN B 1 109 ? 3.836 -7.207 -10.422 1 96.94 109 GLN B O 1
ATOM 2233 N N . ALA B 1 110 ? 4.059 -9.344 -9.727 1 97.75 110 ALA B N 1
ATOM 2234 C CA . ALA B 1 110 ? 4.25 -8.953 -8.336 1 97.75 110 ALA B CA 1
ATOM 2235 C C . ALA B 1 110 ? 5.531 -8.133 -8.172 1 97.75 110 ALA B C 1
ATOM 2237 O O . ALA B 1 110 ? 5.535 -7.102 -7.496 1 97.75 110 ALA B O 1
AT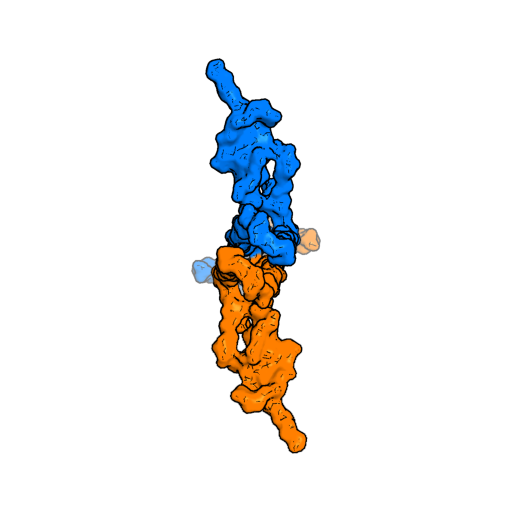OM 2238 N N . ALA B 1 111 ? 6.59 -8.594 -8.781 1 97.75 111 ALA B N 1
ATOM 2239 C CA . ALA B 1 111 ? 7.855 -7.871 -8.719 1 97.75 111 ALA B CA 1
ATOM 2240 C C . ALA B 1 111 ? 7.73 -6.492 -9.359 1 97.75 111 ALA B C 1
ATOM 2242 O O . ALA B 1 111 ? 8.281 -5.516 -8.852 1 97.75 111 ALA B O 1
ATOM 2243 N N . ASP B 1 112 ? 7.012 -6.438 -10.438 1 97.69 112 ASP B N 1
ATOM 2244 C CA . ASP B 1 112 ? 6.793 -5.172 -11.133 1 97.69 112 ASP B CA 1
ATOM 2245 C C . ASP B 1 112 ? 5.988 -4.203 -10.266 1 97.69 112 ASP B C 1
ATOM 2247 O O . ASP B 1 112 ? 6.254 -3.002 -10.258 1 97.69 112 ASP B O 1
ATOM 2251 N N . ALA B 1 113 ? 4.988 -4.734 -9.578 1 97.88 113 ALA B N 1
ATOM 2252 C CA . ALA B 1 113 ? 4.203 -3.9 -8.672 1 97.88 113 ALA B CA 1
ATOM 2253 C C . ALA B 1 113 ? 5.086 -3.299 -7.582 1 97.88 113 ALA B C 1
ATOM 2255 O O . ALA B 1 113 ? 5.012 -2.098 -7.309 1 97.88 113 ALA B O 1
ATOM 2256 N N . LEU B 1 114 ? 5.938 -4.109 -7.012 1 98.38 114 LEU B N 1
ATOM 2257 C CA . LEU B 1 114 ? 6.848 -3.635 -5.973 1 98.38 114 LEU B CA 1
ATOM 2258 C C . LEU B 1 114 ? 7.836 -2.621 -6.535 1 98.38 114 LEU B C 1
ATOM 2260 O O . LEU B 1 114 ? 8.117 -1.604 -5.898 1 98.38 114 LEU B O 1
ATOM 2264 N N . ARG B 1 115 ? 8.297 -2.883 -7.727 1 97.94 115 ARG B N 1
ATOM 2265 C CA . ARG B 1 115 ? 9.219 -1.958 -8.375 1 97.94 115 ARG B CA 1
ATOM 2266 C C . ARG B 1 115 ? 8.562 -0.601 -8.609 1 97.94 115 ARG B C 1
ATOM 2268 O O . ARG B 1 115 ? 9.172 0.44 -8.336 1 97.94 115 ARG B O 1
ATOM 2275 N N . ALA B 1 116 ? 7.355 -0.583 -9.055 1 97.44 116 ALA B N 1
ATOM 2276 C CA . ALA B 1 116 ? 6.613 0.645 -9.328 1 97.44 116 ALA B CA 1
ATOM 2277 C C . ALA B 1 116 ? 6.383 1.442 -8.047 1 97.44 116 ALA B C 1
ATOM 2279 O O . ALA B 1 116 ? 6.254 2.668 -8.086 1 97.44 116 ALA B O 1
ATOM 2280 N N . LEU B 1 117 ? 6.383 0.757 -6.922 1 97.56 117 LEU B N 1
ATOM 2281 C CA . LEU B 1 117 ? 6.168 1.389 -5.625 1 97.56 117 LEU B CA 1
ATOM 2282 C C . LEU B 1 117 ? 7.488 1.854 -5.02 1 97.56 117 LEU B C 1
ATOM 2284 O O . LEU B 1 117 ? 7.508 2.438 -3.934 1 97.56 117 LEU B O 1
ATOM 2288 N N . GLY B 1 118 ? 8.617 1.555 -5.711 1 97.19 118 GLY B N 1
ATOM 2289 C CA . GLY B 1 118 ? 9.922 2.018 -5.262 1 97.19 118 GLY B CA 1
ATOM 2290 C C . GLY B 1 118 ? 10.734 0.933 -4.59 1 97.19 118 GLY B C 1
ATOM 2291 O O . GLY B 1 118 ? 11.742 1.221 -3.938 1 97.19 118 GLY B O 1
ATOM 2292 N N . TYR B 1 119 ? 10.25 -0.33 -4.793 1 98.31 119 TYR B N 1
ATOM 2293 C CA . TYR B 1 119 ? 10.945 -1.451 -4.168 1 98.31 119 TYR B CA 1
ATOM 2294 C C . TYR B 1 119 ? 11.367 -2.48 -5.211 1 98.31 119 TYR B C 1
ATOM 2296 O O . TYR B 1 119 ? 10.805 -3.578 -5.27 1 98.31 119 TYR B O 1
ATOM 2304 N N . PRO B 1 120 ? 12.383 -2.178 -5.98 1 98.06 120 PRO B N 1
ATOM 2305 C CA . PRO B 1 120 ? 12.852 -3.158 -6.961 1 98.06 120 PRO B CA 1
ATOM 2306 C C . PRO B 1 120 ? 13.445 -4.41 -6.312 1 98.06 120 PRO B C 1
ATOM 2308 O O . PRO B 1 120 ? 13.961 -4.344 -5.191 1 98.06 120 PRO B O 1
ATOM 2311 N N . GLU B 1 121 ? 13.273 -5.516 -7.023 1 97.56 121 GLU B N 1
ATOM 2312 C CA . GLU B 1 121 ? 13.859 -6.762 -6.539 1 97.56 121 GLU B CA 1
ATOM 2313 C C . GLU B 1 121 ? 15.375 -6.676 -6.492 1 97.56 121 GLU B C 1
ATOM 2315 O O . GLU B 1 121 ? 16 -6.145 -7.41 1 97.56 121 GLU B O 1
ATOM 2320 N N . ILE B 1 122 ? 15.938 -7.117 -5.422 1 96 122 ILE B N 1
ATOM 2321 C CA . ILE B 1 122 ? 17.391 -7.102 -5.258 1 96 122 ILE B CA 1
ATOM 2322 C C . ILE B 1 122 ? 18.016 -8.219 -6.09 1 96 122 ILE B C 1
ATOM 2324 O O . ILE B 1 122 ? 17.688 -9.398 -5.902 1 96 122 ILE B O 1
ATOM 2328 N N . VAL B 1 123 ? 18.828 -7.906 -7.066 1 84.06 123 VAL B N 1
ATOM 2329 C CA . VAL B 1 123 ? 19.469 -8.852 -7.98 1 84.06 123 VAL B CA 1
ATOM 2330 C C . VAL B 1 123 ? 20.719 -9.43 -7.336 1 84.06 123 VAL B C 1
ATOM 2332 O O . VAL B 1 123 ? 21.547 -8.688 -6.789 1 84.06 123 VAL B O 1
ATOM 2335 N N . ILE B 1 124 ? 20.844 -10.766 -7.266 1 81.25 124 ILE B N 1
ATOM 2336 C CA . ILE B 1 124 ? 21.969 -11.359 -6.547 1 81.25 124 ILE B CA 1
ATOM 2337 C C . ILE B 1 124 ? 22.781 -12.234 -7.5 1 81.25 124 ILE B C 1
ATOM 2339 O O . ILE B 1 124 ? 23.734 -12.891 -7.082 1 81.25 124 ILE B O 1
ATOM 2343 N N . ASP B 1 125 ? 22.562 -12.234 -8.734 1 75.19 125 ASP B N 1
ATOM 2344 C CA . ASP B 1 125 ? 23.359 -13.117 -9.594 1 75.19 125 ASP B CA 1
ATOM 2345 C C . ASP B 1 125 ? 24.844 -12.766 -9.539 1 75.19 125 ASP B C 1
ATOM 2347 O O . ASP B 1 125 ? 25.25 -11.703 -10.023 1 75.19 125 ASP B O 1
ATOM 2351 N N . GLY B 1 126 ? 25.531 -13.867 -8.961 1 74.81 126 GLY B N 1
ATOM 2352 C CA . GLY B 1 126 ? 26.984 -13.75 -8.891 1 74.81 126 GLY B CA 1
ATOM 2353 C C . GLY B 1 126 ? 27.453 -12.617 -8 1 74.81 126 GLY B C 1
ATOM 2354 O O . GLY B 1 126 ? 28.609 -12.211 -8.07 1 74.81 126 GLY B O 1
ATOM 2355 N N . ALA B 1 127 ? 26.656 -12.125 -7.211 1 82.06 127 ALA B N 1
ATOM 2356 C CA . ALA B 1 127 ? 26.984 -10.938 -6.43 1 82.06 127 ALA B CA 1
ATOM 2357 C C . ALA B 1 127 ? 27.688 -11.312 -5.133 1 82.06 127 ALA B C 1
ATOM 2359 O O . ALA B 1 127 ? 27.672 -12.469 -4.715 1 82.06 127 ALA B O 1
ATOM 2360 N N . GLU B 1 128 ? 28.453 -10.312 -4.637 1 91.12 128 GLU B N 1
ATOM 2361 C CA . GLU B 1 128 ? 29.062 -10.391 -3.309 1 91.12 128 GLU B CA 1
ATOM 2362 C C . GLU B 1 128 ? 28.078 -9.922 -2.232 1 91.12 128 GLU B C 1
ATOM 2364 O O . GLU B 1 128 ? 27.234 -9.07 -2.488 1 91.12 128 GLU B O 1
ATOM 2369 N N . PHE B 1 129 ? 28.359 -10.508 -1.118 1 94.5 129 PHE B N 1
ATOM 2370 C CA . PHE B 1 129 ? 27.516 -10.172 0.017 1 94.5 129 PHE B CA 1
ATOM 2371 C C . PHE B 1 129 ? 27.594 -8.688 0.338 1 94.5 129 PHE B C 1
ATOM 2373 O O . PHE B 1 129 ? 28.688 -8.125 0.441 1 94.5 129 PHE B O 1
ATOM 2380 N N . ASP B 1 130 ? 26.516 -8.094 0.384 1 94.38 130 ASP B N 1
ATOM 2381 C CA . ASP B 1 130 ? 26.359 -6.707 0.812 1 94.38 130 ASP B CA 1
ATOM 2382 C C . ASP B 1 130 ? 25.375 -6.598 1.979 1 94.38 130 ASP B C 1
ATOM 2384 O O . ASP B 1 130 ? 24.188 -6.812 1.809 1 94.38 130 ASP B O 1
ATOM 2388 N N . PRO B 1 131 ? 25.812 -6.18 3.158 1 94.44 131 PRO B N 1
ATOM 2389 C CA . PRO B 1 131 ? 24.953 -6.145 4.348 1 94.44 131 PRO B CA 1
ATOM 2390 C C . PRO B 1 131 ? 23.797 -5.152 4.215 1 94.44 131 PRO B C 1
ATOM 2392 O O . PRO B 1 131 ? 22.828 -5.23 4.969 1 94.44 131 PRO B O 1
ATOM 2395 N N . GLN B 1 132 ? 23.844 -4.227 3.309 1 95.31 132 GLN B N 1
ATOM 2396 C CA . GLN B 1 132 ? 22.766 -3.273 3.102 1 95.31 132 GLN B CA 1
ATOM 2397 C C . GLN B 1 132 ? 21.625 -3.904 2.312 1 95.31 132 GLN B C 1
ATOM 2399 O O . GLN B 1 132 ? 20.484 -3.449 2.396 1 95.31 132 GLN B O 1
ATOM 2404 N N . LEU B 1 133 ? 21.938 -4.953 1.566 1 96.31 133 LEU B N 1
ATOM 2405 C CA . LEU B 1 133 ? 20.953 -5.52 0.644 1 96.31 133 LEU B CA 1
ATOM 2406 C C . LEU B 1 133 ? 20.641 -6.965 1.009 1 96.31 133 LEU B C 1
ATOM 2408 O O . LEU B 1 133 ? 19.609 -7.504 0.6 1 96.31 133 LEU B O 1
ATOM 2412 N N . HIS B 1 134 ? 21.578 -7.539 1.755 1 96.81 134 HIS B N 1
ATOM 2413 C CA . HIS B 1 134 ? 21.484 -8.977 1.977 1 96.81 134 HIS B CA 1
ATOM 2414 C C . HIS B 1 134 ? 21.484 -9.305 3.465 1 96.81 134 HIS B C 1
ATOM 2416 O O . HIS B 1 134 ? 22.047 -8.562 4.27 1 96.81 134 HIS B O 1
ATOM 2422 N N . GLU B 1 135 ? 20.766 -10.336 3.785 1 96.56 135 GLU B N 1
ATOM 2423 C CA . GLU B 1 135 ? 20.828 -10.977 5.098 1 96.56 135 GLU B CA 1
ATOM 2424 C C . GLU B 1 135 ? 21.344 -12.406 4.992 1 96.56 135 GLU B C 1
ATOM 2426 O O . GLU B 1 135 ? 20.75 -13.242 4.309 1 96.56 135 GLU B O 1
ATOM 2431 N N . ALA B 1 136 ? 22.438 -12.742 5.66 1 95.38 136 ALA B N 1
ATOM 2432 C CA . ALA B 1 136 ? 22.984 -14.094 5.629 1 95.38 136 ALA B CA 1
ATOM 2433 C C . ALA B 1 136 ? 22.219 -15.023 6.57 1 95.38 136 ALA B C 1
ATOM 2435 O O . ALA B 1 136 ? 22.266 -14.859 7.793 1 95.38 136 ALA B O 1
ATOM 2436 N N . VAL B 1 137 ? 21.531 -15.914 6.051 1 96 137 VAL B N 1
ATOM 2437 C CA . VAL B 1 137 ? 20.75 -16.812 6.883 1 96 137 VAL B CA 1
ATOM 2438 C C . VAL B 1 137 ? 21.516 -18.109 7.117 1 96 137 VAL B C 1
ATOM 2440 O O . VAL B 1 137 ? 21.219 -18.859 8.047 1 96 137 VAL B O 1
ATOM 2443 N N . SER B 1 138 ? 22.422 -18.453 6.172 1 94.75 138 SER B N 1
ATOM 2444 C CA . SER B 1 138 ? 23.281 -19.625 6.305 1 94.75 138 SER B CA 1
ATOM 2445 C C . SER B 1 138 ? 24.672 -19.375 5.707 1 94.75 138 SER B C 1
ATOM 2447 O O . SER B 1 138 ? 24.812 -18.562 4.785 1 94.75 138 SER B O 1
ATOM 2449 N N . VAL B 1 139 ? 25.625 -20.047 6.266 1 93.81 139 VAL B N 1
ATOM 2450 C CA . VAL B 1 139 ? 26.984 -19.969 5.777 1 93.81 139 VAL B CA 1
ATOM 2451 C C . VAL B 1 139 ? 27.5 -21.359 5.457 1 93.81 139 VAL B C 1
ATOM 2453 O O . VAL B 1 139 ? 27.375 -22.281 6.27 1 93.81 139 VAL B O 1
ATOM 2456 N N . VAL B 1 140 ? 27.938 -21.469 4.254 1 93.56 140 VAL B N 1
ATOM 2457 C CA . VAL B 1 140 ? 28.422 -22.766 3.811 1 93.56 140 VAL B CA 1
ATOM 2458 C C . VAL B 1 140 ? 29.891 -22.688 3.441 1 93.56 140 VAL B C 1
ATOM 2460 O O . VAL B 1 140 ? 30.328 -21.719 2.812 1 93.56 140 VAL B O 1
ATOM 2463 N N . GLU B 1 141 ? 30.609 -23.734 3.818 1 92.5 141 GLU B N 1
ATOM 2464 C CA . GLU B 1 141 ? 32 -23.781 3.439 1 92.5 141 GLU B CA 1
ATOM 2465 C C . GLU B 1 141 ? 32.188 -24.25 1.993 1 92.5 141 GLU B C 1
ATOM 2467 O O . GLU B 1 141 ? 31.672 -25.312 1.613 1 92.5 141 GLU B O 1
ATOM 2472 N N . ASP B 1 142 ? 32.75 -23.359 1.216 1 87.5 142 ASP B N 1
ATOM 2473 C CA . ASP B 1 142 ? 32.969 -23.688 -0.185 1 87.5 142 ASP B CA 1
ATOM 2474 C C . ASP B 1 142 ? 34.312 -23.094 -0.666 1 87.5 142 ASP B C 1
ATOM 2476 O O . ASP B 1 142 ? 34.469 -21.875 -0.751 1 87.5 142 ASP B O 1
ATOM 2480 N N . ALA B 1 143 ? 35.219 -24.016 -0.98 1 86.38 143 ALA B N 1
ATOM 2481 C CA . ALA B 1 143 ? 36.562 -23.578 -1.364 1 86.38 143 ALA B CA 1
ATOM 2482 C C . ALA B 1 143 ? 36.594 -23.172 -2.832 1 86.38 143 ALA B C 1
ATOM 2484 O O . ALA B 1 143 ? 37.562 -22.531 -3.279 1 86.38 143 ALA B O 1
ATOM 2485 N N . SER B 1 144 ? 35.594 -23.438 -3.561 1 88.56 144 SER B N 1
ATOM 2486 C CA . SER B 1 144 ? 35.594 -23.219 -5.004 1 88.56 144 SER B CA 1
ATOM 2487 C C . SER B 1 144 ? 35.188 -21.797 -5.352 1 88.56 144 SER B C 1
ATOM 2489 O O . SER B 1 144 ? 35.375 -21.359 -6.492 1 88.56 144 SER B O 1
ATOM 2491 N N . VAL B 1 145 ? 34.688 -21.016 -4.324 1 86.81 145 VAL B N 1
ATOM 2492 C CA . VAL B 1 145 ? 34.281 -19.641 -4.582 1 86.81 145 VAL B CA 1
ATOM 2493 C C . VAL B 1 145 ? 34.875 -18.703 -3.535 1 86.81 145 VAL B C 1
ATOM 2495 O O . VAL B 1 145 ? 35.219 -19.141 -2.434 1 86.81 145 VAL B O 1
ATOM 2498 N N . PRO B 1 146 ? 35.062 -17.438 -3.953 1 88.25 146 PRO B N 1
ATOM 2499 C CA . PRO B 1 146 ? 35.594 -16.469 -2.98 1 88.25 146 PRO B CA 1
ATOM 2500 C C . PRO B 1 146 ? 34.688 -16.328 -1.747 1 88.25 146 PRO B C 1
ATOM 2502 O O . PRO B 1 146 ? 33.469 -16.438 -1.851 1 88.25 146 PRO B O 1
ATOM 2505 N N . PRO B 1 147 ? 35.406 -16.188 -0.607 1 88.75 147 PRO B N 1
ATOM 2506 C CA . PRO B 1 147 ? 34.625 -15.938 0.606 1 88.75 147 PRO B CA 1
ATOM 2507 C C . PRO B 1 147 ? 33.688 -14.734 0.476 1 88.75 147 PRO B C 1
ATOM 2509 O O . PRO B 1 147 ? 34.062 -13.734 -0.144 1 88.75 147 PRO B O 1
ATOM 2512 N N . GLY B 1 148 ? 32.469 -14.875 0.931 1 89.31 148 GLY B N 1
ATOM 2513 C CA . GLY B 1 148 ? 31.484 -13.789 0.874 1 89.31 148 GLY B CA 1
ATOM 2514 C C . GLY B 1 148 ? 30.609 -13.844 -0.362 1 89.31 148 GLY B C 1
ATOM 2515 O O . GLY B 1 148 ? 29.703 -13.023 -0.521 1 89.31 148 GLY B O 1
ATOM 2516 N N . SER B 1 149 ? 30.812 -14.852 -1.229 1 92.19 149 SER B N 1
ATOM 2517 C CA . SER B 1 149 ? 29.984 -15.008 -2.42 1 92.19 149 SER B CA 1
ATOM 2518 C C . SER B 1 149 ? 28.609 -15.555 -2.066 1 92.19 149 SER B C 1
ATOM 2520 O O . SER B 1 149 ? 28.469 -16.391 -1.172 1 92.19 149 SER B O 1
ATOM 2522 N N . ILE B 1 150 ? 27.641 -15.031 -2.723 1 94 150 ILE B N 1
ATOM 2523 C CA . ILE B 1 150 ? 26.281 -15.523 -2.518 1 94 150 ILE B CA 1
ATOM 2524 C C . ILE B 1 150 ? 26.062 -16.812 -3.314 1 94 150 ILE B C 1
ATOM 2526 O O . ILE B 1 150 ? 26.203 -16.812 -4.539 1 94 150 ILE B O 1
ATOM 2530 N N . LEU B 1 151 ? 25.781 -17.875 -2.648 1 91.94 151 LEU B N 1
ATOM 2531 C CA . LEU B 1 151 ? 25.609 -19.188 -3.275 1 91.94 151 LEU B CA 1
ATOM 2532 C C . LEU B 1 151 ? 24.172 -19.406 -3.717 1 91.94 151 LEU B C 1
ATOM 2534 O O . LEU B 1 151 ? 23.922 -20.078 -4.719 1 91.94 151 LEU B O 1
ATOM 2538 N N . ALA B 1 152 ? 23.281 -18.844 -2.904 1 92.5 152 ALA B N 1
ATOM 2539 C CA . ALA B 1 152 ? 21.859 -19.031 -3.189 1 92.5 152 ALA B CA 1
ATOM 2540 C C . ALA B 1 152 ? 21.016 -17.969 -2.482 1 92.5 152 ALA B C 1
ATOM 2542 O O . ALA B 1 152 ? 21.422 -17.438 -1.446 1 92.5 152 ALA B O 1
ATOM 2543 N N . VAL B 1 153 ? 19.906 -17.734 -3.094 1 93.94 153 VAL B N 1
ATOM 2544 C CA . VAL B 1 153 ? 18.906 -16.859 -2.463 1 93.94 153 VAL B CA 1
ATOM 2545 C C . VAL B 1 153 ? 17.797 -17.719 -1.848 1 93.94 153 VAL B C 1
ATOM 2547 O O . VAL B 1 153 ? 17.172 -18.531 -2.537 1 93.94 153 VAL B O 1
ATOM 2550 N N . THR B 1 154 ? 17.562 -17.578 -0.529 1 93.94 154 THR B N 1
ATOM 2551 C CA . THR B 1 154 ? 16.516 -18.359 0.132 1 93.94 154 THR B CA 1
ATOM 2552 C C . THR B 1 154 ? 15.211 -17.578 0.178 1 93.94 154 THR B C 1
ATOM 2554 O O . THR B 1 154 ? 14.133 -18.156 0.267 1 93.94 154 THR B O 1
ATOM 2557 N N . ARG B 1 155 ? 15.297 -16.297 0.178 1 96.12 155 ARG B N 1
ATOM 2558 C CA . ARG B 1 155 ? 14.141 -15.406 0.127 1 96.12 155 ARG B CA 1
ATOM 2559 C C . ARG B 1 155 ? 14.461 -14.125 -0.632 1 96.12 155 ARG B C 1
ATOM 2561 O O . ARG B 1 155 ? 15.445 -13.445 -0.327 1 96.12 155 ARG B O 1
ATOM 2568 N N . SER B 1 156 ? 13.617 -13.828 -1.593 1 96.69 156 SER B N 1
ATOM 2569 C CA . SER B 1 156 ? 13.844 -12.633 -2.406 1 96.69 156 SER B CA 1
ATOM 2570 C C . SER B 1 156 ? 13.742 -11.367 -1.567 1 96.69 156 SER B C 1
ATOM 2572 O O . SER B 1 156 ? 12.922 -11.289 -0.648 1 96.69 156 SER B O 1
ATOM 2574 N N . GLY B 1 157 ? 14.609 -10.383 -1.869 1 97.94 157 GLY B N 1
ATOM 2575 C CA . GLY B 1 157 ? 14.578 -9.07 -1.251 1 97.94 157 GLY B CA 1
ATOM 2576 C C . GLY B 1 157 ? 14.078 -7.98 -2.184 1 97.94 157 GLY B C 1
ATOM 2577 O O . GLY B 1 157 ? 14.133 -8.133 -3.406 1 97.94 157 GLY B O 1
ATOM 2578 N N . PHE B 1 158 ? 13.586 -6.957 -1.548 1 98.62 158 PHE B N 1
ATOM 2579 C CA . PHE B 1 158 ? 13.023 -5.852 -2.312 1 98.62 158 PHE B CA 1
ATOM 2580 C C . PHE B 1 158 ? 13.398 -4.512 -1.686 1 98.62 158 PHE B C 1
ATOM 2582 O O . PHE B 1 158 ? 13.273 -4.332 -0.474 1 98.62 158 PHE B O 1
ATOM 2589 N N . GLY B 1 159 ? 13.906 -3.596 -2.512 1 97.88 159 GLY B N 1
ATOM 2590 C CA . GLY B 1 159 ? 14.234 -2.258 -2.043 1 97.88 159 GLY B CA 1
ATOM 2591 C C . GLY B 1 159 ? 15.609 -1.791 -2.479 1 97.88 159 GLY B C 1
ATOM 2592 O O . GLY B 1 159 ? 16.234 -2.412 -3.338 1 97.88 159 GLY B O 1
ATOM 2593 N N . THR B 1 160 ? 15.953 -0.614 -2.072 1 96.44 160 THR B N 1
ATOM 2594 C CA . THR B 1 160 ? 17.266 0.005 -2.18 1 96.44 160 THR B CA 1
ATOM 2595 C C . THR B 1 160 ? 17.844 0.308 -0.798 1 96.44 160 THR B C 1
ATOM 2597 O O . THR B 1 160 ? 17.141 0.189 0.208 1 96.44 160 THR B O 1
ATOM 2600 N N . PRO B 1 161 ? 19.031 0.574 -0.77 1 94.5 161 PRO B N 1
ATOM 2601 C CA . PRO B 1 161 ? 19.594 0.94 0.535 1 94.5 161 PRO B CA 1
ATOM 2602 C C . PRO B 1 161 ? 18.844 2.092 1.196 1 94.5 161 PRO B C 1
ATOM 2604 O O . PRO B 1 161 ? 18.688 2.111 2.422 1 94.5 161 PRO B O 1
ATOM 2607 N N . GLU B 1 162 ? 18.266 2.916 0.415 1 94.06 162 GLU B N 1
ATOM 2608 C CA . GLU B 1 162 ? 17.562 4.086 0.941 1 94.06 162 GLU B CA 1
ATOM 2609 C C . GLU B 1 162 ? 16.109 3.764 1.271 1 94.06 162 GLU B C 1
ATOM 2611 O O . GLU B 1 162 ? 15.5 4.434 2.102 1 94.06 162 GLU B O 1
ATOM 2616 N N . ARG B 1 163 ? 15.609 2.766 0.57 1 95.69 163 ARG B N 1
ATOM 2617 C CA . ARG B 1 163 ? 14.219 2.355 0.721 1 95.69 163 ARG B CA 1
ATOM 2618 C C . ARG B 1 163 ? 14.094 0.836 0.731 1 95.69 163 ARG B C 1
ATOM 2620 O O . ARG B 1 163 ? 13.766 0.229 -0.29 1 95.69 163 ARG B O 1
ATOM 2627 N N . MET B 1 164 ? 14.328 0.38 1.957 1 97.44 164 MET B N 1
ATOM 2628 C CA . MET B 1 164 ? 14.391 -1.074 2.082 1 97.44 164 MET B CA 1
ATOM 2629 C C . MET B 1 164 ? 13.047 -1.639 2.541 1 97.44 164 MET B C 1
ATOM 2631 O O . MET B 1 164 ? 12.469 -1.166 3.521 1 97.44 164 MET B O 1
ATOM 2635 N N . LEU B 1 165 ? 12.555 -2.531 1.815 1 98.25 165 LEU B N 1
ATOM 2636 C CA . LEU B 1 165 ? 11.367 -3.27 2.232 1 98.25 165 LEU B CA 1
ATOM 2637 C C . LEU B 1 165 ? 11.75 -4.543 2.979 1 98.25 165 LEU B C 1
ATOM 2639 O O . LEU B 1 165 ? 11.219 -4.82 4.055 1 98.25 165 LEU B O 1
ATOM 2643 N N . ARG B 1 166 ? 12.609 -5.336 2.441 1 97.81 166 ARG B N 1
ATOM 2644 C CA . ARG B 1 166 ? 13.164 -6.551 3.029 1 97.81 166 ARG B CA 1
ATOM 2645 C C . ARG B 1 166 ? 14.469 -6.945 2.346 1 97.81 166 ARG B C 1
ATOM 2647 O O . ARG B 1 166 ? 14.539 -7.016 1.117 1 97.81 166 ARG B O 1
ATOM 2654 N N . PRO B 1 167 ? 15.516 -7.117 3.102 1 97.5 167 PRO B N 1
ATOM 2655 C CA . PRO B 1 167 ? 16.734 -7.605 2.461 1 97.5 167 PRO B CA 1
ATOM 2656 C C . PRO B 1 167 ? 16.594 -9.016 1.897 1 97.5 167 PRO B C 1
ATOM 2658 O O . PRO B 1 167 ? 15.703 -9.758 2.318 1 97.5 167 PRO B O 1
ATOM 2661 N N . ALA B 1 168 ? 17.391 -9.344 0.884 1 97.38 168 ALA B N 1
ATOM 2662 C CA . ALA B 1 168 ? 17.406 -10.703 0.362 1 97.38 168 ALA B CA 1
ATOM 2663 C C . ALA B 1 168 ? 18.094 -11.664 1.338 1 97.38 168 ALA B C 1
ATOM 2665 O O . ALA B 1 168 ? 19.188 -11.383 1.829 1 97.38 168 ALA B O 1
ATOM 2666 N N . ALA B 1 169 ? 17.391 -12.68 1.729 1 97 169 ALA B N 1
ATOM 2667 C CA . ALA B 1 169 ? 18.016 -13.727 2.529 1 97 169 ALA B CA 1
ATOM 2668 C C . ALA B 1 169 ? 18.875 -14.641 1.664 1 97 169 ALA B C 1
ATOM 2670 O O . ALA B 1 169 ? 18.391 -15.227 0.695 1 97 169 ALA B O 1
ATOM 2671 N N . VAL B 1 170 ? 20.156 -14.789 2.062 1 96.38 170 VAL B N 1
ATOM 2672 C CA . VAL B 1 170 ? 21.078 -15.469 1.161 1 96.38 170 VAL B CA 1
ATOM 2673 C C . VAL B 1 170 ? 21.953 -16.438 1.95 1 96.38 170 VAL B C 1
ATOM 2675 O O . VAL B 1 170 ? 22.062 -16.344 3.176 1 96.38 170 VAL B O 1
ATOM 2678 N N . VAL B 1 171 ? 22.438 -17.422 1.169 1 95.12 171 VAL B N 1
ATOM 2679 C CA . VAL B 1 171 ? 23.469 -18.328 1.648 1 95.12 171 VAL B CA 1
ATOM 2680 C C . VAL B 1 171 ? 24.844 -17.859 1.168 1 95.12 171 VAL B C 1
ATOM 2682 O O . VAL B 1 171 ? 25.047 -17.641 -0.029 1 95.12 171 VAL B O 1
ATOM 2685 N N . VAL B 1 172 ? 25.719 -17.688 2.084 1 94.75 172 VAL B N 1
ATOM 2686 C CA . VAL B 1 172 ? 27.016 -17.109 1.749 1 94.75 172 VAL B CA 1
ATOM 2687 C C . VAL B 1 172 ? 28.109 -18.172 1.924 1 94.75 172 VAL B C 1
ATOM 2689 O O . VAL B 1 172 ? 28.016 -19.031 2.791 1 94.75 172 VAL B O 1
ATOM 2692 N N . ALA B 1 173 ? 29.156 -18.016 1.058 1 93.56 173 ALA B N 1
ATOM 2693 C CA . ALA B 1 173 ? 30.312 -18.906 1.132 1 93.56 173 ALA B CA 1
ATOM 2694 C C . ALA B 1 173 ? 31.359 -18.375 2.104 1 93.56 173 ALA B C 1
ATOM 2696 O O . ALA B 1 173 ? 31.562 -17.172 2.197 1 93.56 173 ALA B O 1
ATOM 2697 N N . ARG B 1 174 ? 31.938 -19.328 2.881 1 90.88 174 ARG B N 1
ATOM 2698 C CA . ARG B 1 174 ? 33.094 -19 3.688 1 90.88 174 ARG B CA 1
ATOM 2699 C C . ARG B 1 174 ? 34.281 -19.906 3.338 1 90.88 174 ARG B C 1
ATOM 2701 O O . ARG B 1 174 ? 34.094 -21 2.783 1 90.88 174 ARG B O 1
ATOM 2708 N N . ARG B 1 175 ? 35.531 -19.422 3.586 1 84.56 175 ARG B N 1
ATOM 2709 C CA . ARG B 1 175 ? 36.719 -20.25 3.389 1 84.56 175 ARG B CA 1
ATOM 2710 C C . ARG B 1 175 ? 36.75 -21.391 4.391 1 84.56 175 ARG B C 1
ATOM 2712 O O . ARG B 1 175 ? 36.469 -21.203 5.574 1 84.56 175 ARG B O 1
ATOM 2719 N N . PRO B 1 176 ? 36.906 -22.672 3.807 1 81.94 176 PRO B N 1
ATOM 2720 C CA . PRO B 1 176 ? 37.062 -23.797 4.75 1 81.94 176 PRO B CA 1
ATOM 2721 C C . PRO B 1 176 ? 38.219 -23.609 5.715 1 81.94 176 PRO B C 1
ATOM 2723 O O . PRO B 1 176 ? 39.219 -22.984 5.363 1 81.94 176 PRO B O 1
ATOM 2726 N N . GLU B 1 177 ? 37.938 -23.672 7.004 1 70.81 177 GLU B N 1
ATOM 2727 C CA . GLU B 1 177 ? 39.031 -23.625 7.957 1 70.81 177 GLU B CA 1
ATOM 2728 C C . GLU B 1 177 ? 40.031 -24.781 7.715 1 70.81 177 GLU B C 1
ATOM 2730 O O . GLU B 1 177 ? 39.594 -25.891 7.41 1 70.81 177 GLU B O 1
ATOM 2735 N N . GLU B 1 178 ? 41.156 -24.609 7.113 1 60.56 178 GLU B N 1
ATOM 2736 C CA . GLU B 1 178 ? 42.188 -25.656 7.109 1 60.56 178 GLU B CA 1
ATOM 2737 C C . GLU B 1 178 ? 42.219 -26.406 8.438 1 60.56 178 GLU B C 1
ATOM 2739 O O . GLU B 1 178 ? 42.188 -25.797 9.508 1 60.56 178 GLU B O 1
ATOM 2744 N N . GLU B 1 179 ? 41.812 -27.719 8.508 1 48.41 179 GLU B N 1
ATOM 2745 C CA . GLU B 1 179 ? 42.281 -28.484 9.648 1 48.41 179 GLU B CA 1
ATOM 2746 C C . GLU B 1 179 ? 43.812 -28.453 9.711 1 48.41 179 GLU B C 1
ATOM 2748 O O . GLU B 1 179 ? 44.5 -28.5 8.68 1 48.41 179 GLU B O 1
#

Secondary structure (DSSP, 8-state):
-HHHHHHHHHHHHHHHS-GGG--HHHHHHHHHHHHHHHHHHHHHHHHHHHHHHHHHHHHHHHHHHHHHHHHHHHHHTTHHHHHHHHHHHHTGGGS-HHHHHHHHHHHHHHHHHHHHTT-PBPP-TTPBP-TTTEEEEEEEE-TTS-TTBEEEEEE--EE-SSSEEEPEEEEEEE-----/-HHHHHHHHHHHHHHHS-GGG--HHHHHHHHHHHHHHHHHHHHHHHHHHHHHHHHHHHHHHHHHHHHHHHHHHHHHTTHHHHHHHHHHHHTGGGS-HHHHHHHHHHHHHHHHHHHHTT-PBPP-TTPBP-TTTEEEEEEEE-TTS-TTBEEEEEE--EE-SSSEEEPEEEEEEE-----

Nearest PDB structures (foldseek):
  1dkg-assembly1_A  TM=8.112E-01  e=3.463E-09  Escherichia coli
  1dkg-assembly1_B  TM=7.053E-01  e=1.385E-09  Escherichia coli
  4ani-assembly1_B  TM=6.666E-01  e=6.242E-09  Geobacillus kaustophilus HTA426
  1dkg-assembly1_A  TM=8.141E-01  e=4.198E-09  Escherichia coli
  1dkg-assembly1_B  TM=7.018E-01  e=2.189E-09  Escherichia coli

Organism: Micrococcus luteus (strain ATCC 4698 / DSM 20030 / JCM 1464 / CCM 169 / CCUG 5858 / IAM 1056 / NBRC 3333 / NCIMB 9278 / NCTC 2665 / VKM Ac-2230) (NCBI:txid465515)

pLDDT: mean 82.79, std 16.68, range [35.12, 98.62]